Protein AF-A0A967VG43-F1 (afdb_monomer_lite)

Foldseek 3Di:
DALVVQQVVQQVCVVLAFDADLQRHGDDADAQRWDWADDVQWIKIKTWHFPDDDPDPQAKTKIKIKIKGFGDDVVVDDHGPDIDMDIDIDIDHDDDFDPQFQEEELQAADEDDDAAEEQFQWQPPGDPVNTDAFHASYEYADVRYDPDCPRYDFYTDPVNYHHDPHSVVSLVRRSDPVVCLVVPVDPFPECDFDFPPPSQTEYEHEEEDEAADDPTEGHHEYEYLAEYEYAYEEYEYHEEYHYCAHYHDHYNYYYYNYHYYHVNNVND

Sequence (268 aa):
MDALAIAKSGLDRYLGDVNFDYCLRPIRPPDGDSVRVNTTGGYADVVARVVRRPTDTLATWMYVVRSTGRVIHPSAGSEPQAVRTIAQFAEWHPAHITVPAAFTAANGLVRDAGGDGEFKGRDQASPSSCRLPDIHAIRTPDGGAPSSTSGFDFNGRTPYVLADETADHIVDTTGIGWATLYNGDLEADYDYIKPGDTSYPFMYIDGDHTLDADNTWVYGTLVVTGDLTITGGRLQWYGVVLVGGVIDFNSADQRFDGAVFTGLNERL

Structure (mmCIF, N/CA/C/O backbone):
data_AF-A0A967VG43-F1
#
_entry.id   AF-A0A967VG43-F1
#
loop_
_atom_site.group_PDB
_atom_site.id
_atom_site.type_symbol
_atom_site.label_atom_id
_atom_site.label_alt_id
_atom_site.label_comp_id
_atom_site.label_asym_id
_atom_site.label_entity_id
_atom_site.label_seq_id
_atom_site.pdbx_PDB_ins_code
_atom_site.Cartn_x
_atom_site.Cartn_y
_atom_site.Cartn_z
_atom_site.occupancy
_atom_site.B_iso_or_equiv
_atom_site.auth_seq_id
_atom_site.auth_comp_id
_atom_site.auth_asym_id
_atom_site.auth_atom_id
_atom_site.pdbx_PDB_model_num
ATOM 1 N N . MET A 1 1 ? -31.186 0.434 17.441 1.00 70.00 1 MET A N 1
ATOM 2 C CA . MET A 1 1 ? -29.845 -0.021 17.025 1.00 70.00 1 MET A CA 1
ATOM 3 C C . MET A 1 1 ? -29.351 -1.024 18.057 1.00 70.00 1 MET A C 1
ATOM 5 O O . MET A 1 1 ? -29.647 -0.834 19.229 1.00 70.00 1 MET A O 1
ATOM 9 N N . ASP A 1 2 ? -28.702 -2.102 17.626 1.00 90.38 2 ASP A N 1
ATOM 10 C CA . ASP A 1 2 ? -28.273 -3.208 18.492 1.00 90.38 2 ASP A CA 1
ATOM 11 C C . ASP A 1 2 ? -26.843 -2.980 19.019 1.00 90.38 2 ASP A C 1
ATOM 13 O O . ASP A 1 2 ? -25.960 -2.564 18.268 1.00 90.38 2 ASP A O 1
ATOM 17 N N . ALA A 1 3 ? -26.603 -3.282 20.299 1.00 93.12 3 ALA A N 1
ATOM 18 C CA . ALA A 1 3 ? -25.282 -3.208 20.919 1.00 93.12 3 ALA A CA 1
ATOM 19 C C . ALA A 1 3 ? -24.266 -4.131 20.228 1.00 93.12 3 ALA A C 1
ATOM 21 O O . ALA A 1 3 ? -23.084 -3.793 20.171 1.00 93.12 3 ALA A O 1
ATOM 22 N N . LEU A 1 4 ? -24.710 -5.266 19.668 1.00 94.94 4 LEU A N 1
ATOM 23 C CA . LEU A 1 4 ? -23.842 -6.137 18.870 1.00 94.94 4 LEU A CA 1
ATOM 24 C C . LEU A 1 4 ? -23.369 -5.449 17.584 1.00 94.94 4 LEU A C 1
ATOM 26 O O . LEU A 1 4 ? -22.195 -5.556 17.246 1.00 94.94 4 LEU A O 1
ATOM 30 N N . ALA A 1 5 ? -24.259 -4.742 16.884 1.00 93.94 5 ALA A N 1
ATOM 31 C CA . ALA A 1 5 ? -23.909 -4.023 15.660 1.00 93.94 5 ALA A CA 1
ATOM 32 C C . ALA A 1 5 ? -22.907 -2.893 15.942 1.00 93.94 5 ALA A C 1
ATOM 34 O O . ALA A 1 5 ? -21.935 -2.743 15.209 1.00 93.94 5 ALA A O 1
ATOM 35 N N . ILE A 1 6 ? -23.091 -2.161 17.048 1.00 95.44 6 ILE A N 1
ATOM 36 C CA . ILE A 1 6 ? -22.132 -1.142 17.505 1.00 95.44 6 ILE A CA 1
ATOM 37 C C . ILE A 1 6 ? -20.780 -1.786 17.841 1.00 95.44 6 ILE A C 1
ATOM 39 O O . ILE A 1 6 ? -19.741 -1.282 17.427 1.00 95.44 6 ILE A O 1
ATOM 43 N N . ALA A 1 7 ? -20.779 -2.922 18.549 1.00 96.00 7 ALA A N 1
ATOM 44 C CA . ALA A 1 7 ? -19.546 -3.632 18.881 1.00 96.00 7 ALA A CA 1
ATOM 45 C C . ALA A 1 7 ? -18.792 -4.101 17.621 1.00 96.00 7 ALA A C 1
ATOM 47 O O . ALA A 1 7 ? -17.580 -3.917 17.548 1.00 96.00 7 ALA A O 1
ATOM 48 N N . LYS A 1 8 ? -19.498 -4.654 16.623 1.00 94.88 8 LYS A N 1
ATOM 49 C CA . LYS A 1 8 ? -18.914 -5.046 15.327 1.00 94.88 8 LYS A CA 1
ATOM 50 C C . LYS A 1 8 ? -18.328 -3.850 14.590 1.00 94.88 8 LYS A C 1
ATOM 52 O O . LYS A 1 8 ? -17.139 -3.843 14.331 1.00 94.88 8 LYS A O 1
ATOM 57 N N . SER A 1 9 ? -19.112 -2.788 14.410 1.00 92.44 9 SER A N 1
ATOM 58 C CA . SER A 1 9 ? -18.641 -1.568 13.749 1.00 92.44 9 SER A CA 1
ATOM 59 C C . SER A 1 9 ? -17.407 -0.960 14.425 1.00 92.44 9 SER A C 1
ATOM 61 O O . SER A 1 9 ? -16.507 -0.491 13.735 1.00 92.44 9 SER A O 1
ATOM 63 N N . GLY A 1 10 ? -17.338 -0.986 15.761 1.00 93.06 10 GLY A N 1
ATOM 64 C CA . GLY A 1 10 ? -16.148 -0.554 16.490 1.00 93.06 10 GLY A CA 1
ATOM 65 C C . GLY A 1 10 ? -14.929 -1.437 16.224 1.00 93.06 10 GLY A C 1
ATOM 66 O O . GLY A 1 10 ? -13.840 -0.909 16.023 1.00 93.06 10 GLY A O 1
ATOM 67 N N . LEU A 1 11 ? -15.114 -2.762 16.206 1.00 93.25 11 LEU A N 1
ATOM 68 C CA . LEU A 1 11 ? -14.043 -3.712 15.902 1.00 93.25 11 LEU A CA 1
ATOM 69 C C . LEU A 1 11 ? -13.533 -3.524 14.469 1.00 93.25 11 LEU A C 1
ATOM 71 O O . LEU A 1 11 ? -12.334 -3.350 14.288 1.00 93.25 11 LEU A O 1
ATOM 75 N N . ASP A 1 12 ? -14.442 -3.494 13.496 1.00 90.31 12 ASP A N 1
ATOM 76 C CA . ASP A 1 12 ? -14.120 -3.343 12.074 1.00 90.31 12 ASP A CA 1
ATOM 77 C C . ASP A 1 12 ? -13.362 -2.032 11.838 1.00 90.31 12 ASP A C 1
ATOM 79 O O . ASP A 1 12 ? -12.321 -2.013 11.189 1.00 90.31 12 ASP A O 1
ATOM 83 N N . ARG A 1 13 ? -13.821 -0.934 12.456 1.00 88.56 13 ARG A N 1
ATOM 84 C CA . ARG A 1 13 ? -13.139 0.357 12.346 1.00 88.56 13 ARG A CA 1
ATOM 85 C C . ARG A 1 13 ? -11.754 0.357 12.989 1.00 88.56 13 ARG A C 1
ATOM 87 O O . ARG A 1 13 ? -10.842 0.952 12.437 1.00 88.56 13 ARG A O 1
ATOM 94 N N . TYR A 1 14 ? -11.585 -0.286 14.142 1.00 90.19 14 TYR A N 1
ATOM 95 C CA . TYR A 1 14 ? -10.276 -0.364 14.791 1.00 90.19 14 TYR A CA 1
ATOM 96 C C . TYR A 1 14 ? -9.271 -1.191 13.982 1.00 90.19 14 TYR A C 1
ATOM 98 O O . TYR A 1 14 ? -8.092 -0.863 13.971 1.00 90.19 14 TYR A O 1
ATOM 106 N N . LEU A 1 15 ? -9.727 -2.261 13.325 1.00 87.25 15 LEU A N 1
ATOM 107 C CA . LEU A 1 15 ? -8.867 -3.106 12.494 1.00 87.25 15 LEU A CA 1
ATOM 108 C C . LEU A 1 15 ? -8.543 -2.466 11.136 1.00 87.25 15 LEU A C 1
ATOM 110 O O . LEU A 1 15 ? -7.472 -2.737 10.605 1.00 87.25 15 LEU A O 1
ATOM 114 N N . GLY A 1 16 ? -9.434 -1.625 10.599 1.00 80.38 16 GLY A N 1
ATOM 115 C CA . GLY A 1 16 ? -9.229 -0.923 9.327 1.00 80.38 16 GLY A CA 1
ATOM 116 C C . GLY A 1 16 ? -8.553 0.452 9.429 1.00 80.38 16 GLY A C 1
ATOM 117 O O . GLY A 1 16 ? -8.083 0.968 8.421 1.00 80.38 16 GLY A O 1
ATOM 118 N N . ASP A 1 17 ? -8.495 1.075 10.611 1.00 79.94 17 ASP A N 1
ATOM 119 C CA . ASP A 1 17 ? -7.812 2.363 10.794 1.00 79.94 17 ASP A CA 1
ATOM 120 C C . ASP A 1 17 ? -6.320 2.138 11.128 1.00 79.94 17 ASP A C 1
ATOM 122 O O . ASP A 1 17 ? -5.968 1.452 12.090 1.00 79.94 17 ASP A O 1
ATOM 126 N N . VAL A 1 18 ? -5.424 2.787 10.379 1.00 76.38 18 VAL A N 1
ATOM 127 C CA . VAL A 1 18 ? -3.977 2.779 10.648 1.00 76.38 18 VAL A CA 1
ATOM 128 C C . VAL A 1 18 ? -3.573 4.053 11.387 1.00 76.38 18 VAL A C 1
ATOM 130 O O . VAL A 1 18 ? -3.800 5.168 10.917 1.00 76.38 18 VAL A O 1
ATOM 133 N N . ASN A 1 19 ? -2.924 3.897 12.542 1.00 79.81 19 ASN A N 1
ATOM 134 C CA . ASN A 1 19 ? -2.302 5.014 13.251 1.00 79.81 19 ASN A CA 1
ATOM 135 C C . ASN A 1 19 ? -0.882 5.247 12.740 1.00 79.81 19 ASN A C 1
ATOM 137 O O . ASN A 1 19 ? -0.117 4.299 12.568 1.00 79.81 19 ASN A O 1
ATOM 141 N N . PHE A 1 20 ? -0.509 6.513 12.578 1.00 82.25 20 PHE A N 1
ATOM 142 C CA . PHE A 1 20 ? 0.822 6.914 12.134 1.00 82.25 20 PHE A CA 1
ATOM 143 C C . PHE A 1 20 ? 1.581 7.657 13.234 1.00 82.25 20 PHE A C 1
ATOM 145 O O . PHE A 1 20 ? 0.985 8.373 14.042 1.00 82.25 20 PHE A O 1
ATOM 152 N N . ASP A 1 21 ? 2.905 7.498 13.271 1.00 83.75 21 ASP A N 1
ATOM 153 C CA . ASP A 1 21 ? 3.760 8.318 14.131 1.00 83.75 21 ASP A CA 1
ATOM 154 C C . ASP A 1 21 ? 4.022 9.697 13.529 1.00 83.75 21 ASP A C 1
ATOM 156 O O . ASP A 1 21 ? 3.553 10.041 12.446 1.00 83.75 21 ASP A O 1
ATOM 160 N N . TYR A 1 22 ? 4.791 10.513 14.253 1.00 84.00 22 TYR A N 1
ATOM 161 C CA . TYR A 1 22 ? 5.214 11.829 13.774 1.00 84.00 22 TYR A CA 1
ATOM 162 C C . TYR A 1 22 ? 5.929 11.767 12.412 1.00 84.00 22 TYR A C 1
ATOM 164 O O . TYR A 1 22 ? 5.868 12.720 11.644 1.00 84.00 22 TYR A O 1
ATOM 172 N N . CYS A 1 23 ? 6.585 10.647 12.107 1.00 82.31 23 CYS A N 1
ATOM 173 C CA . CYS A 1 23 ? 7.268 10.404 10.846 1.00 82.31 23 CYS A CA 1
ATOM 174 C C . CYS A 1 23 ? 6.362 9.747 9.790 1.00 82.31 23 CYS A C 1
ATOM 176 O O . CYS A 1 23 ? 6.882 9.239 8.804 1.00 82.31 23 CYS A O 1
ATOM 178 N N . LEU A 1 24 ? 5.038 9.736 9.986 1.00 79.31 24 LEU A N 1
ATOM 179 C CA . LEU A 1 24 ? 4.059 9.135 9.075 1.00 79.31 24 LEU A CA 1
ATOM 180 C C . LEU A 1 24 ? 4.271 7.630 8.837 1.00 79.31 24 LEU A C 1
ATOM 182 O O . LEU A 1 24 ? 3.939 7.108 7.776 1.00 79.31 24 LEU A O 1
ATOM 186 N N . ARG A 1 25 ? 4.803 6.903 9.827 1.00 79.62 25 ARG A N 1
ATOM 187 C CA . ARG A 1 25 ? 4.995 5.446 9.745 1.00 79.62 25 ARG A CA 1
ATOM 188 C C . ARG A 1 25 ? 3.876 4.714 10.481 1.00 79.62 25 ARG A C 1
ATOM 190 O O . ARG A 1 25 ? 3.558 5.137 11.597 1.00 79.62 25 ARG A O 1
ATOM 197 N N . PRO A 1 26 ? 3.319 3.621 9.923 1.00 78.94 26 PRO A N 1
ATOM 198 C CA . PRO A 1 26 ? 2.342 2.799 10.625 1.00 78.94 26 PRO A CA 1
ATOM 199 C C . PRO A 1 26 ? 2.871 2.368 11.993 1.00 78.94 26 PRO A C 1
ATOM 201 O O . PRO A 1 26 ? 3.934 1.750 12.105 1.00 78.94 26 PRO A O 1
ATOM 204 N N . ILE A 1 27 ? 2.132 2.705 13.045 1.00 81.00 27 ILE A N 1
ATOM 205 C CA . ILE A 1 27 ? 2.455 2.310 14.408 1.00 81.00 27 ILE A CA 1
ATOM 206 C C . ILE A 1 27 ? 1.715 1.021 14.707 1.00 81.00 27 ILE A C 1
ATOM 208 O O . ILE A 1 27 ? 0.486 0.972 14.730 1.00 81.00 27 ILE A O 1
ATOM 212 N N . ARG A 1 28 ? 2.486 -0.005 15.049 1.00 83.50 28 ARG A N 1
ATOM 213 C CA . ARG A 1 28 ? 1.951 -1.201 15.686 1.00 83.50 28 ARG A CA 1
ATOM 214 C C . ARG A 1 28 ? 1.237 -0.817 16.998 1.00 83.50 28 ARG A C 1
ATOM 216 O O . ARG A 1 28 ? 1.895 -0.231 17.863 1.00 83.50 28 ARG A O 1
ATOM 223 N N . PRO A 1 29 ? -0.036 -1.200 17.216 1.00 87.31 29 PRO A N 1
ATOM 224 C CA . PRO A 1 29 ? -0.753 -0.847 18.437 1.00 87.31 29 PRO A CA 1
ATOM 225 C C . PRO A 1 29 ? -0.002 -1.269 19.712 1.00 87.31 29 PRO A C 1
ATOM 227 O O . PRO A 1 29 ? 0.451 -2.422 19.805 1.00 87.31 29 PRO A O 1
ATOM 230 N N . PRO A 1 30 ? 0.157 -0.374 20.707 1.00 87.88 30 PRO A N 1
ATOM 231 C CA . PRO A 1 30 ? 0.753 -0.743 21.982 1.00 87.88 30 PRO A CA 1
ATOM 232 C C . PRO A 1 30 ? -0.135 -1.736 22.746 1.00 87.88 30 PRO A C 1
ATOM 234 O O . PRO A 1 30 ? -1.326 -1.895 22.487 1.00 87.88 30 PRO A O 1
ATOM 237 N N . ASP A 1 31 ? 0.443 -2.427 23.724 1.00 90.12 31 ASP A N 1
ATOM 238 C CA . ASP A 1 31 ? -0.337 -3.320 24.580 1.00 90.12 31 ASP A CA 1
ATOM 239 C C . ASP A 1 31 ? -1.260 -2.530 25.509 1.00 90.12 31 ASP A C 1
ATOM 241 O O . ASP A 1 31 ? -0.803 -1.685 26.281 1.00 90.12 31 ASP A O 1
ATOM 245 N N . GLY A 1 32 ? -2.557 -2.825 25.440 1.00 91.81 32 GLY A N 1
ATOM 246 C CA . GLY A 1 32 ? -3.588 -2.062 26.130 1.00 91.81 32 GLY A CA 1
ATOM 247 C C . GLY A 1 32 ? -4.049 -0.825 25.364 1.00 91.81 32 GLY A C 1
ATOM 248 O O . GLY A 1 32 ? -4.721 0.008 25.972 1.00 91.81 32 GLY A O 1
ATOM 249 N N . ASP A 1 33 ? -3.713 -0.706 24.074 1.00 92.06 33 ASP A N 1
ATOM 250 C CA . ASP A 1 33 ? -4.254 0.340 23.210 1.00 92.06 33 ASP A CA 1
ATOM 251 C C . ASP A 1 33 ? -5.784 0.356 23.273 1.00 92.06 33 ASP A C 1
ATOM 253 O O . ASP A 1 33 ? -6.427 -0.699 23.270 1.00 92.06 33 ASP A O 1
ATOM 257 N N . SER A 1 34 ? -6.361 1.549 23.399 1.00 93.31 34 SER A N 1
ATOM 258 C CA . SER A 1 34 ? -7.782 1.723 23.680 1.00 93.31 34 SER A CA 1
ATOM 259 C C . SER A 1 34 ? -8.343 2.921 22.935 1.00 93.31 34 SER A C 1
ATOM 261 O O . SER A 1 34 ? -7.939 4.057 23.173 1.00 93.31 34 SER A O 1
ATOM 263 N N . VAL A 1 35 ? -9.362 2.676 22.118 1.00 93.56 35 VAL A N 1
ATOM 264 C CA . VAL A 1 35 ? -10.030 3.696 21.305 1.00 93.56 35 VAL A CA 1
ATOM 265 C C . VAL A 1 35 ? -11.533 3.639 21.543 1.00 93.56 35 VAL A C 1
ATOM 267 O O . VAL A 1 35 ? -12.125 2.565 21.645 1.00 93.56 35 VAL A O 1
ATOM 270 N N . ARG A 1 36 ? -12.169 4.811 21.612 1.00 94.94 36 ARG A N 1
ATOM 271 C CA . ARG A 1 36 ? -13.628 4.925 21.562 1.00 94.94 36 ARG A CA 1
ATOM 272 C C . ARG A 1 36 ? -14.068 5.286 20.151 1.00 94.94 36 ARG A C 1
ATOM 274 O O . ARG A 1 36 ? -13.725 6.353 19.652 1.00 94.94 36 ARG A O 1
ATOM 281 N N . VAL A 1 37 ? -14.893 4.433 19.558 1.00 93.25 37 VAL A N 1
ATOM 282 C CA . VAL A 1 37 ? -15.530 4.662 18.261 1.00 93.25 37 VAL A CA 1
ATOM 283 C C . VAL A 1 37 ? -16.968 5.112 18.494 1.00 93.25 37 VAL A C 1
ATOM 285 O O . VAL A 1 37 ? -17.786 4.358 19.020 1.00 93.25 37 VAL A O 1
ATOM 288 N N . ASN A 1 38 ? -17.289 6.349 18.117 1.00 92.00 38 ASN A N 1
ATOM 289 C CA . ASN A 1 38 ? -18.655 6.860 18.204 1.00 92.00 38 ASN A CA 1
ATOM 290 C C . ASN A 1 38 ? -19.453 6.432 16.971 1.00 92.00 38 ASN A C 1
ATOM 292 O O . ASN A 1 38 ? -18.991 6.592 15.844 1.00 92.00 38 ASN A O 1
ATOM 296 N N . THR A 1 39 ? -20.671 5.940 17.184 1.00 87.75 39 THR A N 1
ATOM 297 C CA . THR A 1 39 ? -21.603 5.585 16.110 1.00 87.75 39 THR A CA 1
ATOM 298 C C . THR A 1 39 ? -22.931 6.291 16.352 1.00 87.75 39 THR A C 1
ATOM 300 O O . THR A 1 39 ? -23.215 6.790 17.443 1.00 87.75 39 THR A O 1
ATOM 303 N N . THR A 1 40 ? -23.813 6.330 15.358 1.00 85.38 40 THR A N 1
ATOM 304 C CA . THR A 1 40 ? -25.196 6.738 15.629 1.00 85.38 40 THR A CA 1
ATOM 305 C C . THR A 1 40 ? -25.782 5.820 16.712 1.00 85.38 40 THR A C 1
ATOM 307 O O . THR A 1 40 ? -25.553 4.621 16.682 1.00 85.38 40 THR A O 1
ATOM 310 N N . GLY A 1 41 ? -26.503 6.357 17.700 1.00 86.50 41 GLY A N 1
ATOM 311 C CA . GLY A 1 41 ? -27.166 5.549 18.736 1.00 86.50 41 GLY A CA 1
ATOM 312 C C . GLY A 1 41 ? -26.263 4.931 19.817 1.00 86.50 41 GLY A C 1
ATOM 313 O O . GLY A 1 41 ? -26.764 4.140 20.619 1.00 86.50 41 GLY A O 1
ATOM 314 N N . GLY A 1 42 ? -24.969 5.267 19.878 1.00 92.94 42 GLY A N 1
ATOM 315 C CA . GLY A 1 42 ? -24.085 4.792 20.943 1.00 92.94 42 GLY A CA 1
ATOM 316 C C . GLY A 1 42 ? -22.595 4.929 20.638 1.00 92.94 42 GLY A C 1
ATOM 317 O O . GLY A 1 42 ? -22.176 5.785 19.865 1.00 92.94 42 GLY A O 1
ATOM 318 N N . TYR A 1 43 ? -21.782 4.094 21.276 1.00 94.50 43 TYR A N 1
ATOM 319 C CA . TYR A 1 43 ? -20.346 4.017 21.007 1.00 94.50 43 TYR A CA 1
ATOM 320 C C . TYR A 1 43 ? -19.794 2.626 21.323 1.00 94.50 43 TYR A C 1
ATOM 322 O O . TYR A 1 43 ? -20.387 1.870 22.096 1.00 94.50 43 TYR A O 1
ATOM 330 N N . ALA A 1 44 ? -18.643 2.299 20.746 1.00 96.88 44 ALA A N 1
ATOM 331 C CA . ALA A 1 44 ? -17.859 1.120 21.076 1.00 96.88 44 ALA A CA 1
ATOM 332 C C . ALA A 1 44 ? -16.548 1.523 21.756 1.00 96.88 44 ALA A C 1
ATOM 334 O O . ALA A 1 44 ? -15.832 2.385 21.256 1.00 96.88 44 ALA A O 1
ATOM 335 N N . ASP A 1 45 ? -16.225 0.883 22.878 1.00 97.38 45 ASP A N 1
ATOM 336 C CA . ASP A 1 45 ? -14.883 0.934 23.460 1.00 97.38 45 ASP A CA 1
ATOM 337 C C . ASP A 1 45 ? -14.098 -0.287 22.966 1.00 97.38 45 ASP A C 1
ATOM 339 O O . ASP A 1 45 ? -14.454 -1.428 23.289 1.00 97.38 45 ASP A O 1
ATOM 343 N N . VAL A 1 46 ? -13.047 -0.055 22.183 1.00 96.69 46 VAL A N 1
ATOM 344 C CA . VAL A 1 46 ? -12.175 -1.093 21.627 1.00 96.69 46 VAL A CA 1
ATOM 345 C C . VAL A 1 46 ? -10.862 -1.100 22.386 1.00 96.69 46 VAL A C 1
ATOM 347 O O . VAL A 1 46 ? -10.277 -0.045 22.602 1.00 96.69 46 VAL A O 1
ATOM 350 N N . VAL A 1 47 ? -10.416 -2.280 22.812 1.00 96.62 47 VAL A N 1
ATOM 351 C CA . VAL A 1 47 ? -9.149 -2.468 23.525 1.00 96.62 47 VAL A CA 1
ATOM 352 C C . VAL A 1 47 ? -8.378 -3.620 22.897 1.00 96.62 47 VAL A C 1
ATOM 354 O O . VAL A 1 47 ? -8.877 -4.750 22.888 1.00 96.62 47 VAL A O 1
ATOM 357 N N . ALA A 1 48 ? -7.157 -3.359 22.439 1.00 94.62 48 ALA A N 1
ATOM 358 C CA . ALA A 1 48 ? -6.225 -4.376 21.971 1.00 94.62 48 ALA A CA 1
ATOM 359 C C . ALA A 1 48 ? -5.232 -4.741 23.077 1.00 94.62 48 ALA A C 1
ATOM 361 O O . ALA A 1 48 ? -4.639 -3.880 23.726 1.00 94.62 48 ALA A O 1
ATOM 362 N N . ARG A 1 49 ? -5.042 -6.040 23.316 1.00 94.81 49 ARG A N 1
ATOM 363 C CA . ARG A 1 49 ? -4.027 -6.547 24.248 1.00 94.81 49 ARG A CA 1
ATOM 364 C C . ARG A 1 49 ? -3.170 -7.593 23.585 1.00 94.81 49 ARG A C 1
ATOM 366 O O . ARG A 1 49 ? -3.689 -8.457 22.881 1.00 94.81 49 ARG A O 1
ATOM 373 N N . VAL A 1 50 ? -1.875 -7.545 23.854 1.00 92.75 50 VAL A N 1
ATOM 374 C CA . VAL A 1 50 ? -0.935 -8.491 23.265 1.00 92.75 50 VAL A CA 1
ATOM 375 C C . VAL A 1 50 ? -1.029 -9.817 24.010 1.00 92.75 50 VAL A C 1
ATOM 377 O O . VAL A 1 50 ? -0.760 -9.886 25.207 1.00 92.75 50 VAL A O 1
ATOM 380 N N . VAL A 1 51 ? -1.401 -10.880 23.301 1.00 92.38 51 VAL A N 1
ATOM 381 C CA . VAL A 1 51 ? -1.452 -12.245 23.854 1.00 92.38 51 VAL A CA 1
ATOM 382 C C . VAL A 1 51 ? -0.163 -13.013 23.596 1.00 92.38 51 VAL A C 1
ATOM 384 O O . VAL A 1 51 ? 0.173 -13.925 24.348 1.00 92.38 51 VAL A O 1
ATOM 387 N N . ARG A 1 52 ? 0.596 -12.620 22.568 1.00 86.44 52 ARG A N 1
ATOM 388 C CA . ARG A 1 52 ? 1.905 -13.191 22.258 1.00 86.44 52 ARG A CA 1
ATOM 389 C C . ARG A 1 52 ? 2.849 -12.101 21.769 1.00 86.44 52 ARG A C 1
ATOM 391 O O . ARG A 1 52 ? 2.619 -11.511 20.715 1.00 86.44 52 ARG A O 1
ATOM 398 N N . ARG A 1 53 ? 3.926 -11.878 22.529 1.00 82.25 53 ARG A N 1
ATOM 399 C CA . ARG A 1 53 ? 5.090 -11.103 22.089 1.00 82.25 53 ARG A CA 1
ATOM 400 C C . ARG A 1 53 ? 6.203 -12.070 21.704 1.00 82.25 53 ARG A C 1
ATOM 402 O O . ARG A 1 53 ? 6.659 -12.811 22.576 1.00 82.25 53 ARG A O 1
ATOM 409 N N . PRO A 1 54 ? 6.629 -12.101 20.440 1.00 75.25 54 PRO A N 1
ATOM 410 C CA . PRO A 1 54 ? 7.868 -12.764 20.095 1.00 75.25 54 PRO A CA 1
ATOM 411 C C . PRO A 1 54 ? 9.063 -12.063 20.744 1.00 75.25 54 PRO A C 1
ATOM 413 O O . PRO A 1 54 ? 9.007 -10.890 21.119 1.00 75.25 54 PRO A O 1
ATOM 416 N N . THR A 1 55 ? 10.137 -12.826 20.911 1.00 71.12 55 THR A N 1
ATOM 417 C CA . THR A 1 55 ? 11.386 -12.373 21.530 1.00 71.12 55 THR A CA 1
ATOM 418 C C . THR A 1 55 ? 12.188 -11.451 20.609 1.00 71.12 55 THR A C 1
ATOM 420 O O . THR A 1 55 ? 12.998 -10.666 21.095 1.00 71.12 55 THR A O 1
ATOM 423 N N . ASP A 1 56 ? 11.962 -11.537 19.296 1.00 70.19 56 ASP A N 1
ATOM 424 C CA . ASP A 1 56 ? 12.485 -10.609 18.298 1.00 70.19 56 ASP A CA 1
ATOM 425 C C . ASP A 1 56 ? 11.419 -9.565 17.909 1.00 70.19 56 ASP A C 1
ATOM 427 O O . ASP A 1 56 ? 10.214 -9.738 18.103 1.00 70.19 56 ASP A O 1
ATOM 431 N N . THR A 1 57 ? 11.860 -8.419 17.391 1.00 63.47 57 THR A N 1
ATOM 432 C CA . THR A 1 57 ? 10.959 -7.342 16.948 1.00 63.47 57 THR A CA 1
ATOM 433 C C . THR A 1 57 ? 10.319 -7.618 15.582 1.00 63.47 57 THR A C 1
ATOM 435 O O . THR A 1 57 ? 9.429 -6.865 15.170 1.00 63.47 57 THR A O 1
ATOM 438 N N . LEU A 1 58 ? 10.769 -8.684 14.908 1.00 61.56 58 LEU A N 1
ATOM 439 C CA . LEU A 1 58 ? 10.475 -9.031 13.517 1.00 61.56 58 LEU A CA 1
ATOM 440 C C . LEU A 1 58 ? 9.421 -10.129 13.361 1.00 61.56 58 LEU A C 1
ATOM 442 O O . LEU A 1 58 ? 8.916 -10.307 12.262 1.00 61.56 58 LEU A O 1
ATOM 446 N N . ALA A 1 59 ? 9.054 -10.857 14.411 1.00 70.38 59 ALA A N 1
ATOM 447 C CA . ALA A 1 59 ? 7.956 -11.805 14.319 1.00 70.38 59 ALA A CA 1
ATOM 448 C C . ALA A 1 59 ? 6.601 -11.151 14.620 1.00 70.38 59 ALA A C 1
ATOM 450 O O . ALA A 1 59 ? 6.483 -10.098 15.260 1.00 70.38 59 ALA A O 1
ATOM 451 N N . THR A 1 60 ? 5.559 -11.826 14.147 1.00 79.31 60 THR A N 1
ATOM 452 C CA . THR A 1 60 ? 4.164 -11.424 14.279 1.00 79.31 60 THR A CA 1
ATOM 453 C C . THR A 1 60 ? 3.749 -11.263 15.738 1.00 79.31 60 THR A C 1
ATOM 455 O O . THR A 1 60 ? 3.946 -12.157 16.568 1.00 79.31 60 THR A O 1
ATOM 458 N N . TRP A 1 61 ? 3.138 -10.120 16.053 1.00 85.88 61 TRP A N 1
ATOM 459 C CA . TRP A 1 61 ? 2.475 -9.918 17.340 1.00 85.88 61 TRP A CA 1
ATOM 460 C C . TRP A 1 61 ? 1.035 -10.387 17.234 1.00 85.88 61 TRP A C 1
ATOM 462 O O . TRP A 1 61 ? 0.324 -9.990 16.316 1.00 85.88 61 TRP A O 1
ATOM 472 N N . MET A 1 62 ? 0.604 -11.196 18.197 1.00 90.44 62 MET A N 1
ATOM 473 C CA . MET A 1 62 ? -0.783 -11.634 18.275 1.00 90.44 62 MET A CA 1
ATOM 474 C C . MET A 1 62 ? -1.505 -10.821 19.340 1.00 90.44 62 MET A C 1
ATOM 476 O O . MET A 1 62 ? -1.041 -10.709 20.483 1.00 90.44 62 MET A O 1
ATOM 480 N N . TYR A 1 63 ? -2.663 -10.296 18.971 1.00 93.38 63 TYR A N 1
ATOM 481 C CA . TYR A 1 63 ? -3.535 -9.500 19.813 1.00 93.38 63 TYR A CA 1
ATOM 482 C C . TYR A 1 63 ? -4.850 -10.225 20.045 1.00 93.38 63 TYR A C 1
ATOM 484 O O . TYR A 1 63 ? -5.360 -10.912 19.164 1.00 93.38 63 TYR A O 1
ATOM 492 N N . VAL A 1 64 ? -5.437 -10.008 21.217 1.00 95.81 64 VAL A N 1
ATOM 493 C CA . VAL A 1 64 ? -6.885 -10.101 21.385 1.00 95.81 64 VAL A CA 1
ATOM 494 C C . VAL A 1 64 ? -7.440 -8.684 21.336 1.00 95.81 64 VAL A C 1
ATOM 496 O O . VAL A 1 64 ? -7.090 -7.840 22.165 1.00 95.81 64 VAL A O 1
ATOM 499 N N . VAL A 1 65 ? -8.290 -8.414 20.352 1.00 96.38 65 VAL A N 1
ATOM 500 C CA . VAL A 1 65 ? -8.976 -7.132 20.197 1.00 96.38 65 VAL A CA 1
ATOM 501 C C . VAL A 1 65 ? -10.403 -7.313 20.674 1.00 96.38 65 VAL A C 1
ATOM 503 O O . VAL A 1 65 ? -11.157 -8.130 20.148 1.00 96.38 65 VAL A O 1
ATOM 506 N N . ARG A 1 66 ? -10.771 -6.577 21.720 1.00 97.56 66 ARG A N 1
ATOM 507 C CA . ARG A 1 66 ? -12.091 -6.644 22.343 1.00 97.56 66 ARG A CA 1
ATOM 508 C C . ARG A 1 66 ? -12.838 -5.350 22.088 1.00 97.56 66 ARG A C 1
ATOM 510 O O . ARG A 1 66 ? -12.396 -4.304 22.547 1.00 97.56 66 ARG A O 1
ATOM 517 N N . SER A 1 67 ? -14.011 -5.438 21.474 1.00 97.69 67 SER A N 1
ATOM 518 C CA . SER A 1 67 ? -14.906 -4.300 21.262 1.00 97.69 67 SER A CA 1
ATOM 519 C C . SER A 1 67 ? -16.154 -4.433 22.129 1.00 97.69 67 SER A C 1
ATOM 521 O O . SER A 1 67 ? -16.830 -5.464 22.108 1.00 97.69 67 SER A O 1
ATOM 523 N N . THR A 1 68 ? -16.451 -3.407 22.927 1.00 97.94 68 THR A N 1
ATOM 524 C CA . THR A 1 68 ? -17.646 -3.332 23.780 1.00 97.94 68 THR A CA 1
ATOM 525 C C . THR A 1 68 ? -18.569 -2.229 23.287 1.00 97.94 68 THR A C 1
ATOM 527 O O . THR A 1 68 ? -18.344 -1.056 23.570 1.00 97.94 68 THR A O 1
ATOM 530 N N . GLY A 1 69 ? -19.621 -2.615 22.568 1.00 96.50 69 GLY A N 1
ATOM 531 C CA . GLY A 1 69 ? -20.664 -1.720 22.085 1.00 96.50 69 GLY A CA 1
ATOM 532 C C . GLY A 1 69 ? -21.662 -1.374 23.184 1.00 96.50 69 GLY A C 1
ATOM 533 O O . GLY A 1 69 ? -22.131 -2.251 23.914 1.00 96.50 69 GLY A O 1
ATOM 534 N N . ARG A 1 70 ? -21.992 -0.089 23.293 1.00 96.19 70 ARG A N 1
ATOM 535 C CA . ARG A 1 70 ? -22.925 0.483 24.264 1.00 96.19 70 ARG A CA 1
ATOM 536 C C . ARG A 1 70 ? -23.962 1.318 23.532 1.00 96.19 70 ARG A C 1
ATOM 538 O O . ARG A 1 70 ? -23.616 2.291 22.869 1.00 96.19 70 ARG A O 1
ATOM 545 N N . VAL A 1 71 ? -25.232 0.950 23.670 1.00 94.56 71 VAL A N 1
ATOM 546 C CA . VAL A 1 71 ? -26.352 1.717 23.108 1.00 94.56 71 VAL A CA 1
ATOM 547 C C . VAL A 1 71 ? -26.715 2.844 24.062 1.00 94.56 71 VAL A C 1
ATOM 549 O O . VAL A 1 71 ? -26.988 2.594 25.237 1.00 94.56 71 VAL A O 1
ATOM 552 N N . ILE A 1 72 ? -26.775 4.066 23.540 1.00 90.44 72 ILE A N 1
ATOM 553 C CA . ILE A 1 72 ? -27.261 5.241 24.262 1.00 90.44 72 ILE A CA 1
ATOM 554 C C . ILE A 1 72 ? -28.489 5.768 23.540 1.00 90.44 72 ILE A C 1
ATOM 556 O O . ILE A 1 72 ? -28.440 6.114 22.360 1.00 90.44 72 ILE A O 1
ATOM 560 N N . HIS A 1 73 ? -29.597 5.846 24.272 1.00 83.75 73 HIS A N 1
ATOM 561 C CA . HIS A 1 73 ? -30.812 6.470 23.782 1.00 83.75 73 HIS A CA 1
ATOM 562 C C . HIS A 1 73 ? -30.959 7.849 24.438 1.00 83.75 73 HIS A C 1
ATOM 564 O O . HIS A 1 73 ? -31.069 7.903 25.662 1.00 83.75 73 HIS A O 1
ATOM 570 N N . PRO A 1 74 ? -31.011 8.957 23.673 1.00 77.06 74 PRO A N 1
ATOM 571 C CA . PRO A 1 74 ? -31.036 10.306 24.246 1.00 77.06 74 PRO A CA 1
ATOM 572 C C . PRO A 1 74 ? -32.159 10.530 25.267 1.00 77.06 74 PRO A C 1
ATOM 574 O O . PRO A 1 74 ? -31.968 11.226 26.258 1.00 77.06 74 PRO A O 1
ATOM 577 N N . SER A 1 75 ? -33.321 9.900 25.064 1.00 81.00 75 SER A N 1
ATOM 578 C CA . SER A 1 75 ? -34.464 10.020 25.982 1.00 81.00 75 SER A CA 1
ATOM 579 C C . SER A 1 75 ? -34.374 9.152 27.245 1.00 81.00 75 SER A C 1
ATOM 581 O O . SER A 1 75 ? -35.227 9.286 28.114 1.00 81.00 75 SER A O 1
ATOM 583 N N . ALA A 1 76 ? -33.400 8.243 27.339 1.00 80.00 76 ALA A N 1
ATOM 584 C CA . ALA A 1 76 ? -33.212 7.342 28.481 1.00 80.00 76 ALA A CA 1
ATOM 585 C C . ALA A 1 76 ? -32.039 7.767 29.389 1.00 80.00 76 ALA A C 1
ATOM 587 O O . ALA A 1 76 ? -31.740 7.093 30.373 1.00 80.00 76 ALA A O 1
ATOM 588 N N . GLY A 1 77 ? -31.392 8.896 29.078 1.00 79.44 77 GLY A N 1
ATOM 589 C CA . GLY A 1 77 ? -30.254 9.430 29.825 1.00 79.44 77 GLY A CA 1
ATOM 590 C C . GLY A 1 77 ? -28.898 8.906 29.342 1.00 79.44 77 GLY A C 1
ATOM 591 O O . GLY A 1 77 ? -28.779 8.310 28.273 1.00 79.44 77 GLY A O 1
ATOM 592 N N . SER A 1 78 ? -27.853 9.178 30.128 1.00 79.56 78 SER A N 1
ATOM 593 C CA . SER A 1 78 ? -26.455 8.867 29.790 1.00 79.56 78 SER A CA 1
ATOM 594 C C . SER A 1 78 ? -26.051 7.413 30.040 1.00 79.56 78 SER A C 1
ATOM 596 O O . SER A 1 78 ? -24.988 6.993 29.583 1.00 79.56 78 SER A O 1
ATOM 598 N N . GLU A 1 79 ? -26.867 6.651 30.768 1.00 87.00 79 GLU A N 1
ATOM 599 C CA . GLU A 1 79 ? -26.579 5.249 31.059 1.00 87.00 79 GLU A CA 1
ATOM 600 C C . GLU A 1 79 ? -26.788 4.368 29.815 1.00 87.00 79 GLU A C 1
ATOM 602 O O . GLU A 1 79 ? -27.784 4.531 29.097 1.00 87.00 79 GLU A O 1
ATOM 607 N N . PRO A 1 80 ? -25.874 3.421 29.535 1.00 87.75 80 PRO A N 1
ATOM 608 C CA . PRO A 1 80 ? -26.049 2.469 28.449 1.00 87.75 80 PRO A CA 1
ATOM 609 C C . PRO A 1 80 ? -27.267 1.571 28.671 1.00 87.75 80 PRO A C 1
ATOM 611 O O . PRO A 1 80 ? -27.374 0.893 29.689 1.00 87.75 80 PRO A O 1
ATOM 614 N N . GLN A 1 81 ? -28.148 1.505 27.676 1.00 91.44 81 GLN A N 1
ATOM 615 C CA . GLN A 1 81 ? -29.374 0.697 27.747 1.00 91.44 81 GLN A CA 1
ATOM 616 C C . GLN A 1 81 ? -29.151 -0.753 27.310 1.00 91.44 81 GLN A C 1
ATOM 618 O O . GLN A 1 81 ? -29.891 -1.656 27.688 1.00 91.44 81 GLN A O 1
ATOM 623 N N . ALA A 1 82 ? -28.110 -0.984 26.513 1.00 92.75 82 ALA A N 1
ATOM 624 C CA . ALA A 1 82 ? -27.657 -2.310 26.129 1.00 92.75 82 ALA A CA 1
ATOM 625 C C . ALA A 1 82 ? -26.138 -2.300 25.964 1.00 92.75 82 ALA A C 1
ATOM 627 O O . ALA A 1 82 ? -25.567 -1.324 25.468 1.00 92.75 82 ALA A O 1
ATOM 628 N N . VAL A 1 83 ? -25.494 -3.394 26.370 1.00 95.94 83 VAL A N 1
ATOM 629 C CA . VAL A 1 83 ? -24.044 -3.572 26.273 1.00 95.94 83 VAL A CA 1
ATOM 630 C C . VAL A 1 83 ? -23.751 -4.945 25.688 1.00 95.94 83 VAL A C 1
ATOM 632 O O . VAL A 1 83 ? -24.286 -5.951 26.157 1.00 95.94 83 VAL A O 1
ATOM 635 N N . ARG A 1 84 ? -22.887 -5.000 24.676 1.00 97.31 84 ARG A N 1
ATOM 636 C CA . ARG A 1 84 ? -22.414 -6.254 24.090 1.00 97.31 84 ARG A CA 1
ATOM 637 C C . ARG A 1 84 ? -20.919 -6.177 23.854 1.00 97.31 84 ARG A C 1
ATOM 639 O O . ARG A 1 84 ? -20.422 -5.180 23.347 1.00 97.31 84 ARG A O 1
ATOM 646 N N . THR A 1 85 ? -20.225 -7.259 24.176 1.00 97.31 85 THR A N 1
ATOM 647 C CA . THR A 1 85 ? -18.795 -7.395 23.918 1.00 97.31 85 THR A CA 1
ATOM 648 C C . THR A 1 85 ? -18.557 -8.503 22.906 1.00 97.31 85 THR A C 1
ATOM 650 O O . THR A 1 85 ? -19.133 -9.586 23.025 1.00 97.31 85 THR A O 1
ATOM 653 N N . ILE A 1 86 ? -17.700 -8.225 21.931 1.00 97.25 86 ILE A N 1
ATOM 654 C CA . ILE A 1 86 ? -17.119 -9.207 21.017 1.00 97.25 86 ILE A CA 1
ATOM 655 C C . ILE A 1 86 ? -15.599 -9.159 21.147 1.00 97.25 86 ILE A C 1
ATOM 657 O O . ILE A 1 86 ? -15.039 -8.153 21.592 1.00 97.25 86 ILE A O 1
ATOM 661 N N . ALA A 1 87 ? -14.936 -10.246 20.779 1.00 95.94 87 ALA A N 1
ATOM 662 C CA . ALA A 1 87 ? -13.488 -10.293 20.708 1.00 95.94 87 ALA A CA 1
ATOM 663 C C . ALA A 1 87 ? -13.051 -11.120 19.503 1.00 95.94 87 ALA A C 1
ATOM 665 O O . ALA A 1 87 ? -13.709 -12.102 19.160 1.00 95.94 87 ALA A O 1
ATOM 666 N N . GLN A 1 88 ? -11.937 -10.720 18.905 1.00 95.62 88 GLN A N 1
ATOM 667 C CA . GLN A 1 88 ? -11.292 -11.409 17.798 1.00 95.62 88 GLN A CA 1
ATOM 668 C C . GLN A 1 88 ? -9.780 -11.422 18.032 1.00 95.62 88 GLN A C 1
ATOM 670 O O . GLN A 1 88 ? -9.229 -10.506 18.650 1.00 95.62 88 GLN A O 1
ATOM 675 N N . PHE A 1 89 ? -9.119 -12.480 17.568 1.00 93.69 89 PHE A N 1
ATOM 676 C CA . PHE A 1 89 ? -7.667 -12.493 17.475 1.00 93.69 89 PHE A CA 1
ATOM 677 C C . PHE A 1 89 ? -7.228 -11.784 16.198 1.00 93.69 89 PHE A C 1
ATOM 679 O O . PHE A 1 89 ? -7.805 -12.019 15.140 1.00 93.69 89 PHE A O 1
ATOM 686 N N . ALA A 1 90 ? -6.221 -10.928 16.315 1.00 90.19 90 ALA A N 1
ATOM 687 C CA . ALA A 1 90 ? -5.636 -10.210 15.192 1.00 90.19 90 ALA A CA 1
ATOM 688 C C . ALA A 1 90 ? -4.115 -10.336 15.240 1.00 90.19 90 ALA A C 1
ATOM 690 O O . ALA A 1 90 ? -3.521 -10.398 16.321 1.00 90.19 90 ALA A O 1
ATOM 691 N N . GLU A 1 91 ? -3.493 -10.365 14.072 1.00 87.38 91 GLU A N 1
ATOM 692 C CA . GLU A 1 91 ? -2.053 -10.506 13.924 1.00 87.38 91 GLU A CA 1
ATOM 693 C C . GLU A 1 91 ? -1.476 -9.267 13.238 1.00 87.38 91 GLU A C 1
ATOM 695 O O . GLU A 1 91 ? -1.990 -8.809 12.223 1.00 87.38 91 GLU A O 1
ATOM 700 N N . TRP A 1 92 ? -0.406 -8.706 13.806 1.00 82.69 92 TRP A N 1
ATOM 701 C CA . TRP A 1 92 ? 0.382 -7.666 13.147 1.00 82.69 92 TRP A CA 1
ATOM 702 C C . TRP A 1 92 ? 1.604 -8.313 12.506 1.00 82.69 92 TRP A C 1
ATOM 704 O O . TRP A 1 92 ? 2.580 -8.619 13.203 1.00 82.69 92 TRP A O 1
ATOM 714 N N . HIS A 1 93 ? 1.553 -8.510 11.191 1.00 76.44 93 HIS A N 1
ATOM 715 C CA . HIS A 1 93 ? 2.665 -9.049 10.413 1.00 76.44 93 HIS A CA 1
ATOM 716 C C . HIS A 1 93 ? 3.571 -7.916 9.922 1.00 76.44 93 HIS A C 1
ATOM 718 O O . HIS A 1 93 ? 3.107 -7.023 9.214 1.00 76.44 93 HIS A O 1
ATOM 724 N N . PRO A 1 94 ? 4.868 -7.916 10.262 1.00 69.94 94 PRO A N 1
ATOM 725 C CA . PRO A 1 94 ? 5.822 -7.111 9.519 1.00 69.94 94 PRO A CA 1
ATOM 726 C C . PRO A 1 94 ? 6.074 -7.770 8.155 1.00 69.94 94 PRO A C 1
ATOM 728 O O . PRO A 1 94 ? 6.526 -8.910 8.087 1.00 69.94 94 PRO A O 1
ATOM 731 N N . ALA A 1 95 ? 5.793 -7.048 7.074 1.00 67.75 95 ALA A N 1
ATOM 732 C CA . ALA A 1 95 ? 6.258 -7.399 5.737 1.00 67.75 95 ALA A CA 1
ATOM 733 C C . ALA A 1 95 ? 7.492 -6.554 5.397 1.00 67.75 95 ALA A C 1
ATOM 735 O O . ALA A 1 95 ? 7.549 -5.365 5.720 1.00 67.75 95 ALA A O 1
ATOM 736 N N . HIS A 1 96 ? 8.484 -7.168 4.754 1.00 71.62 96 HIS A N 1
ATOM 737 C CA . HIS A 1 96 ? 9.678 -6.477 4.280 1.00 71.62 96 HIS A CA 1
ATOM 738 C C . HIS A 1 96 ? 9.653 -6.423 2.760 1.00 71.62 96 HIS A C 1
ATOM 740 O O . HIS A 1 96 ? 9.724 -7.454 2.102 1.00 71.62 96 HIS A O 1
ATOM 746 N N . ILE A 1 97 ? 9.588 -5.210 2.222 1.00 76.12 97 ILE A N 1
ATOM 747 C CA . ILE A 1 97 ? 9.855 -4.945 0.813 1.00 76.12 97 ILE A CA 1
ATOM 748 C C . ILE A 1 97 ? 11.182 -4.201 0.755 1.00 76.12 97 ILE A C 1
ATOM 750 O O . ILE A 1 97 ? 11.402 -3.245 1.505 1.00 76.12 97 ILE A O 1
ATOM 754 N N . THR A 1 98 ? 12.075 -4.641 -0.126 1.00 84.94 98 THR A N 1
ATOM 755 C CA . THR A 1 98 ? 13.286 -3.881 -0.425 1.00 84.94 98 THR A CA 1
ATOM 756 C C . THR A 1 98 ? 12.940 -2.859 -1.494 1.00 84.94 98 THR A C 1
ATOM 758 O O . THR A 1 98 ? 12.526 -3.224 -2.591 1.00 84.94 98 THR A O 1
ATOM 761 N N . VAL A 1 99 ? 13.106 -1.574 -1.175 1.00 88.00 99 VAL A N 1
ATOM 762 C CA . VAL A 1 99 ? 12.805 -0.459 -2.085 1.00 88.00 99 VAL A CA 1
ATOM 763 C C . VAL A 1 99 ? 14.125 0.176 -2.544 1.00 88.00 99 VAL A C 1
ATOM 765 O O . VAL A 1 99 ? 14.590 1.147 -1.946 1.00 88.00 99 VAL A O 1
ATOM 768 N N . PRO A 1 100 ? 14.800 -0.396 -3.557 1.00 88.12 100 PRO A N 1
ATOM 769 C CA . PRO A 1 100 ? 16.078 0.119 -4.054 1.00 88.12 100 PRO A CA 1
ATOM 770 C C . PRO A 1 100 ? 15.903 1.398 -4.886 1.00 88.12 100 PRO A C 1
ATOM 772 O O . PRO A 1 100 ? 16.831 2.202 -4.994 1.00 88.12 100 PRO A O 1
ATOM 775 N N . ALA A 1 101 ? 14.713 1.583 -5.461 1.00 90.31 101 ALA A N 1
ATOM 776 C CA . ALA A 1 101 ? 14.315 2.744 -6.232 1.00 90.31 101 ALA A CA 1
ATOM 777 C C . ALA A 1 101 ? 12.820 3.034 -6.046 1.00 90.31 101 ALA A C 1
ATOM 779 O O . ALA A 1 101 ? 12.061 2.125 -5.712 1.00 90.31 101 ALA A O 1
ATOM 780 N N . ALA A 1 102 ? 12.400 4.277 -6.299 1.00 90.06 102 ALA A N 1
ATOM 781 C CA . ALA A 1 102 ? 10.982 4.649 -6.294 1.00 90.06 102 ALA A CA 1
ATOM 782 C C . ALA A 1 102 ? 10.178 3.874 -7.354 1.00 90.06 102 ALA A C 1
ATOM 784 O O . ALA A 1 102 ? 9.046 3.469 -7.100 1.00 90.06 102 ALA A O 1
ATOM 785 N N . PHE A 1 103 ? 10.786 3.620 -8.515 1.00 90.19 103 PHE A N 1
ATOM 786 C CA . PHE A 1 103 ? 10.233 2.780 -9.571 1.00 90.19 103 PHE A CA 1
ATOM 787 C C . PHE A 1 103 ? 11.202 1.642 -9.905 1.00 90.19 103 PHE A C 1
ATOM 789 O O . PHE A 1 103 ? 12.351 1.887 -10.268 1.00 90.19 103 PHE A O 1
ATOM 796 N N . THR A 1 104 ? 10.758 0.396 -9.781 1.00 91.38 104 THR A N 1
ATOM 797 C CA . THR A 1 104 ? 11.546 -0.805 -10.084 1.00 91.38 104 THR A CA 1
ATOM 798 C C . THR A 1 104 ? 10.842 -1.620 -11.163 1.00 91.38 104 THR A C 1
ATOM 800 O O . THR A 1 104 ? 9.730 -2.086 -10.948 1.00 91.38 104 THR A O 1
ATOM 803 N N . ALA A 1 105 ? 11.478 -1.831 -12.311 1.00 89.94 105 ALA A N 1
ATOM 804 C CA . ALA A 1 105 ? 10.878 -2.557 -13.427 1.00 89.94 105 ALA A CA 1
ATOM 805 C C . ALA A 1 105 ? 11.802 -3.649 -13.947 1.00 89.94 105 ALA A C 1
ATOM 807 O O . ALA A 1 105 ? 12.889 -3.336 -14.419 1.00 89.94 105 ALA A O 1
ATOM 808 N N . ALA A 1 106 ? 11.371 -4.910 -13.917 1.00 88.62 106 ALA A N 1
ATOM 809 C CA . ALA A 1 106 ? 12.151 -6.033 -14.445 1.00 88.62 106 ALA A CA 1
ATOM 810 C C . ALA A 1 106 ? 11.984 -6.226 -15.969 1.00 88.62 106 ALA A C 1
ATOM 812 O O . ALA A 1 106 ? 12.830 -6.839 -16.621 1.00 88.62 106 ALA A O 1
ATOM 813 N N . ASN A 1 107 ? 10.942 -5.662 -16.578 1.00 85.31 107 ASN A N 1
ATOM 814 C CA . ASN A 1 107 ? 10.737 -5.630 -18.032 1.00 85.31 107 ASN A CA 1
ATOM 815 C C . ASN A 1 107 ? 11.165 -4.302 -18.688 1.00 85.31 107 ASN A C 1
ATOM 817 O O . ASN A 1 107 ? 11.044 -4.150 -19.901 1.00 85.31 107 ASN A O 1
ATOM 821 N N . GLY A 1 108 ? 11.760 -3.389 -17.913 1.00 79.12 108 GLY A N 1
ATOM 822 C CA . GLY A 1 108 ? 12.138 -2.052 -18.371 1.00 79.12 108 GLY A CA 1
ATOM 823 C C . GLY A 1 108 ? 10.995 -1.046 -18.241 1.00 79.12 108 GLY A C 1
ATOM 824 O O . GLY A 1 108 ? 9.922 -1.360 -17.738 1.00 79.12 108 GLY A O 1
ATOM 825 N N . LEU A 1 109 ? 11.241 0.194 -18.656 1.00 76.31 109 LEU A N 1
ATOM 826 C CA . LEU A 1 109 ? 10.236 1.257 -18.638 1.00 76.31 109 LEU A CA 1
ATOM 827 C C . LEU A 1 109 ? 9.902 1.679 -20.070 1.00 76.31 109 LEU A C 1
ATOM 829 O O . LEU A 1 109 ? 10.746 2.261 -20.757 1.00 76.31 109 LEU A O 1
ATOM 833 N N . VAL A 1 110 ? 8.666 1.420 -20.496 1.00 68.75 110 VAL A N 1
ATOM 834 C CA . VAL A 1 110 ? 8.118 1.897 -21.772 1.00 68.75 110 VAL A CA 1
ATOM 835 C C . VAL A 1 110 ? 7.216 3.100 -21.509 1.00 68.75 110 VAL A C 1
ATOM 837 O O . VAL A 1 110 ? 6.487 3.155 -20.522 1.00 68.75 110 VAL A O 1
ATOM 840 N N . ARG A 1 111 ? 7.301 4.103 -22.383 1.00 65.69 111 ARG A N 1
ATOM 841 C CA . ARG A 1 111 ? 6.387 5.241 -22.392 1.00 65.69 111 ARG A CA 1
ATOM 842 C C . ARG A 1 111 ? 6.152 5.677 -23.828 1.00 65.69 111 ARG A C 1
ATOM 844 O O . ARG A 1 111 ? 7.081 6.154 -24.478 1.00 65.69 111 ARG A O 1
ATOM 851 N N . ASP A 1 112 ? 4.901 5.600 -24.265 1.00 56.00 112 ASP A N 1
ATOM 852 C CA . ASP A 1 112 ? 4.545 5.831 -25.667 1.00 56.00 112 ASP A CA 1
ATOM 853 C C . ASP A 1 112 ? 3.953 7.226 -25.950 1.00 56.00 112 ASP A C 1
ATOM 855 O O . ASP A 1 112 ? 3.890 7.638 -27.110 1.00 56.00 112 ASP A O 1
ATOM 859 N N . ALA A 1 113 ? 3.583 8.017 -24.928 1.00 50.97 113 ALA A N 1
ATOM 860 C CA . ALA A 1 113 ? 3.017 9.360 -25.122 1.00 50.97 113 ALA A CA 1
ATOM 861 C C . ALA A 1 113 ? 3.431 10.396 -24.051 1.00 50.97 113 ALA A C 1
ATOM 863 O O . ALA A 1 113 ? 3.695 10.067 -22.894 1.00 50.97 113 ALA A O 1
ATOM 864 N N . GLY A 1 114 ? 3.520 11.669 -24.465 1.00 57.66 114 GLY A N 1
ATOM 865 C CA . GLY A 1 114 ? 3.956 12.816 -23.649 1.00 57.66 114 GLY A CA 1
ATOM 866 C C . GLY A 1 114 ? 3.046 13.168 -22.458 1.00 57.66 114 GLY A C 1
ATOM 867 O O . GLY A 1 114 ? 1.938 12.661 -22.346 1.00 57.66 114 GLY A O 1
ATOM 868 N N . GLY A 1 115 ? 3.547 14.025 -21.556 1.00 61.22 115 GLY A N 1
ATOM 869 C CA . GLY A 1 115 ? 2.957 14.361 -20.243 1.00 61.22 115 GLY A CA 1
ATOM 870 C C . GLY A 1 115 ? 4.035 14.497 -19.151 1.00 61.22 115 GLY A C 1
ATOM 871 O O . GLY A 1 115 ? 5.200 14.170 -19.411 1.00 61.22 115 GLY A O 1
ATOM 872 N N . ASP A 1 116 ? 3.658 14.894 -17.940 1.00 67.06 116 ASP A N 1
ATOM 873 C CA . ASP A 1 116 ? 4.594 15.032 -16.816 1.00 67.06 116 ASP A CA 1
ATOM 874 C C . ASP A 1 116 ? 4.493 13.824 -15.869 1.00 67.06 116 ASP A C 1
ATOM 876 O O . ASP A 1 116 ? 3.404 13.371 -15.520 1.00 67.06 116 ASP A O 1
ATOM 880 N N . GLY A 1 117 ? 5.640 13.282 -15.458 1.00 67.12 117 GLY A N 1
ATOM 881 C CA . GLY A 1 117 ? 5.727 12.194 -14.487 1.00 67.12 117 GLY A CA 1
ATOM 882 C C . GLY A 1 117 ? 6.784 12.473 -13.427 1.00 67.12 117 GLY A C 1
ATOM 883 O O . GLY A 1 117 ? 7.797 13.124 -13.685 1.00 67.12 117 GLY A O 1
ATOM 884 N N . GLU A 1 118 ? 6.570 11.963 -12.221 1.00 72.50 118 GLU A N 1
ATOM 885 C CA . GLU A 1 118 ? 7.501 12.143 -11.112 1.00 72.50 118 GLU A CA 1
ATOM 886 C C . GLU A 1 118 ? 8.082 10.800 -10.668 1.00 72.50 118 GLU A C 1
ATOM 888 O O . GLU A 1 118 ? 7.368 9.954 -10.136 1.00 72.50 118 GLU A O 1
ATOM 893 N N . PHE A 1 119 ? 9.395 10.624 -10.852 1.00 77.38 119 PHE A N 1
ATOM 894 C CA . PHE A 1 119 ? 10.136 9.496 -10.293 1.00 77.38 119 PHE A CA 1
ATOM 895 C C . PHE A 1 119 ? 11.216 10.031 -9.365 1.00 77.38 119 PHE A C 1
ATOM 897 O O . PHE A 1 119 ? 12.320 10.397 -9.781 1.00 77.38 119 PHE A O 1
ATOM 904 N N . LYS A 1 120 ? 10.889 10.088 -8.074 1.00 84.81 120 LYS A N 1
ATOM 905 C CA . LYS A 1 120 ? 11.795 10.612 -7.057 1.00 84.81 120 LYS A CA 1
ATOM 906 C C . LYS A 1 120 ? 12.070 9.572 -5.998 1.00 84.81 120 LYS A C 1
ATOM 908 O O . LYS A 1 120 ? 11.210 9.241 -5.198 1.00 84.81 120 LYS A O 1
ATOM 913 N N . GLY A 1 121 ? 13.328 9.163 -5.906 1.00 86.06 121 GLY A N 1
ATOM 914 C CA . GLY A 1 121 ? 13.832 8.383 -4.782 1.00 86.06 121 GLY A CA 1
ATOM 915 C C . GLY A 1 121 ? 14.065 9.218 -3.520 1.00 86.06 121 GLY A C 1
ATOM 916 O O . GLY A 1 121 ? 14.952 8.898 -2.739 1.00 86.06 121 GLY A O 1
ATOM 917 N N . ARG A 1 122 ? 13.342 10.327 -3.333 1.00 86.94 122 ARG A N 1
ATOM 918 C CA . ARG A 1 122 ? 13.463 11.191 -2.154 1.00 86.94 122 ARG A CA 1
ATOM 919 C C . ARG A 1 122 ? 12.212 11.058 -1.307 1.00 86.94 122 ARG A C 1
ATOM 921 O O . ARG A 1 122 ? 11.110 11.219 -1.815 1.00 86.94 122 ARG A O 1
ATOM 928 N N . ASP A 1 123 ? 12.395 10.912 -0.004 1.00 82.56 123 ASP A N 1
ATOM 929 C CA . ASP A 1 123 ? 11.305 11.044 0.955 1.00 82.56 123 ASP A CA 1
ATOM 930 C C . ASP A 1 123 ? 10.909 12.526 1.115 1.00 82.56 123 ASP A C 1
ATOM 932 O O . ASP A 1 123 ? 11.607 13.325 1.754 1.00 82.56 123 ASP A O 1
ATOM 936 N N . GLN A 1 124 ? 9.817 12.920 0.454 1.00 77.06 124 GLN A N 1
ATOM 937 C CA . GLN A 1 124 ? 9.328 14.303 0.435 1.00 77.06 124 GLN A CA 1
ATOM 938 C C . GLN A 1 124 ? 8.182 14.563 1.410 1.00 77.06 124 GLN A C 1
ATOM 940 O O . GLN A 1 124 ? 8.016 15.706 1.843 1.00 77.06 124 GLN A O 1
ATOM 945 N N . ALA A 1 125 ? 7.423 13.521 1.751 1.00 72.62 125 ALA A N 1
ATOM 946 C CA . ALA A 1 125 ? 6.251 13.613 2.612 1.00 72.62 125 ALA A CA 1
ATOM 947 C C . ALA A 1 125 ? 6.629 13.661 4.100 1.00 72.62 125 ALA A C 1
ATOM 949 O O . ALA A 1 125 ? 5.925 14.291 4.892 1.00 72.62 125 ALA A O 1
ATOM 950 N N . SER A 1 126 ? 7.757 13.056 4.486 1.00 76.31 126 SER A N 1
ATOM 951 C CA . SER A 1 126 ? 8.197 13.059 5.879 1.00 76.31 126 SER A CA 1
ATOM 952 C C . SER A 1 126 ? 8.686 14.437 6.343 1.00 76.31 126 SER A C 1
ATOM 954 O O . SER A 1 126 ? 9.375 15.154 5.595 1.00 76.31 126 SER A O 1
ATOM 956 N N . PRO A 1 127 ? 8.433 14.795 7.622 1.00 82.62 127 PRO A N 1
ATOM 957 C CA . PRO A 1 127 ? 9.123 15.904 8.271 1.00 82.62 127 PRO A CA 1
ATOM 958 C C . PRO A 1 127 ? 10.634 15.807 8.053 1.00 82.62 127 PRO A C 1
ATOM 960 O O . PRO A 1 127 ? 11.193 14.713 8.014 1.00 82.62 127 PRO A O 1
ATOM 963 N N . SER A 1 128 ? 11.325 16.943 7.942 1.00 83.38 128 SER A N 1
ATOM 964 C CA . SER A 1 128 ? 12.758 16.966 7.601 1.00 83.38 128 SER A CA 1
ATOM 965 C C . SER A 1 128 ? 13.641 16.143 8.550 1.00 83.38 128 SER A C 1
ATOM 967 O O . SER A 1 128 ? 14.668 15.632 8.118 1.00 83.38 128 SER A O 1
ATOM 969 N N . SER A 1 129 ? 13.235 15.978 9.812 1.00 85.94 129 SER A N 1
ATOM 970 C CA . SER A 1 129 ? 13.909 15.145 10.818 1.00 85.94 129 SER A CA 1
ATOM 971 C C . SER A 1 129 ? 13.670 13.638 10.669 1.00 85.94 129 SER A C 1
ATOM 973 O O . SER A 1 129 ? 14.372 12.852 11.299 1.00 85.94 129 SER A O 1
ATOM 975 N N . CYS A 1 130 ? 12.684 13.244 9.867 1.00 86.12 130 CYS A N 1
ATOM 976 C CA . CYS A 1 130 ? 12.246 11.866 9.657 1.0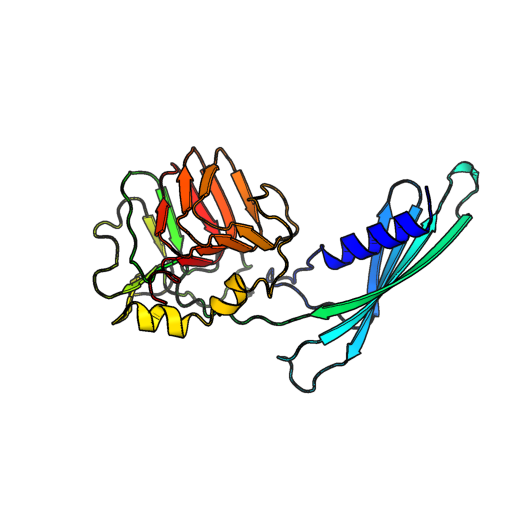0 86.12 130 CYS A CA 1
ATOM 977 C C . CYS A 1 130 ? 12.618 11.313 8.279 1.00 86.12 130 CYS A C 1
ATOM 979 O O . CYS A 1 130 ? 12.400 10.128 8.041 1.00 86.12 130 CYS A O 1
ATOM 981 N N . ARG A 1 131 ? 13.147 12.154 7.381 1.00 86.81 131 ARG A N 1
ATOM 982 C CA . ARG A 1 131 ? 13.431 11.762 5.999 1.00 86.81 131 ARG A CA 1
ATOM 983 C C . ARG A 1 131 ? 14.377 10.576 5.949 1.00 86.81 131 ARG A C 1
ATOM 985 O O . ARG A 1 131 ? 15.481 10.626 6.498 1.00 86.81 131 ARG A O 1
ATOM 992 N N . LEU A 1 132 ? 13.939 9.533 5.258 1.00 85.38 132 LEU A N 1
ATOM 993 C CA . LEU A 1 132 ? 14.800 8.408 4.930 1.00 85.38 132 LEU A CA 1
ATOM 994 C C . LEU A 1 132 ? 15.912 8.843 3.959 1.00 85.38 132 LEU A C 1
ATOM 996 O O . LEU A 1 132 ? 15.752 9.839 3.246 1.00 85.38 132 LEU A O 1
ATOM 1000 N N . PRO A 1 133 ? 17.054 8.129 3.934 1.00 89.38 133 PRO A N 1
ATOM 1001 C CA . PRO A 1 133 ? 18.085 8.364 2.933 1.00 89.38 133 PRO A CA 1
ATOM 1002 C C . PRO A 1 133 ? 17.510 8.280 1.521 1.00 89.38 133 PRO A C 1
ATOM 1004 O O . PRO A 1 133 ? 16.694 7.403 1.238 1.00 89.38 133 PRO A O 1
ATOM 1007 N N . ASP A 1 134 ? 17.982 9.157 0.638 1.00 91.69 134 ASP A N 1
ATOM 1008 C CA . ASP A 1 134 ? 17.593 9.116 -0.766 1.00 91.69 134 ASP A CA 1
ATOM 1009 C C . ASP A 1 134 ? 17.955 7.737 -1.371 1.00 91.69 134 ASP A C 1
ATOM 1011 O O . ASP A 1 134 ? 19.074 7.232 -1.213 1.00 91.69 134 ASP A O 1
ATOM 1015 N N . ILE A 1 135 ? 16.998 7.141 -2.079 1.00 92.38 135 ILE A N 1
ATOM 10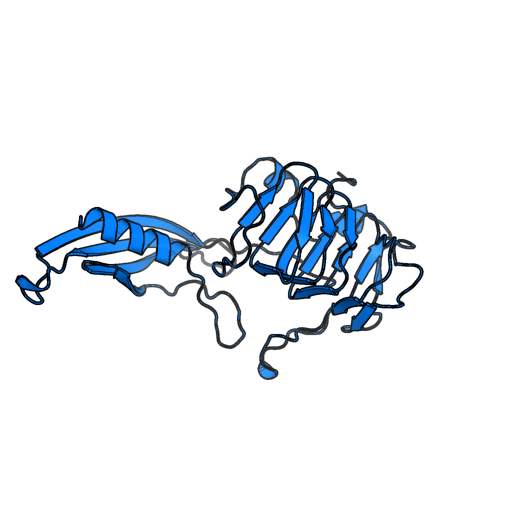16 C CA . ILE A 1 135 ? 17.129 5.935 -2.903 1.00 92.38 135 ILE A CA 1
ATOM 1017 C C . ILE A 1 135 ? 17.188 6.323 -4.385 1.00 92.38 135 ILE A C 1
ATOM 1019 O O . ILE A 1 135 ? 17.103 7.502 -4.735 1.00 92.38 135 ILE A O 1
ATOM 1023 N N . HIS A 1 136 ? 17.373 5.354 -5.278 1.00 91.69 136 HIS A N 1
ATOM 1024 C CA . HIS A 1 136 ? 17.381 5.638 -6.713 1.00 91.69 136 HIS A CA 1
ATOM 1025 C C . HIS A 1 136 ? 15.981 6.065 -7.196 1.00 91.69 136 HIS A C 1
ATOM 1027 O O . HIS A 1 136 ? 14.966 5.763 -6.570 1.00 91.69 136 HIS A O 1
ATOM 1033 N N . ALA A 1 137 ? 15.900 6.793 -8.307 1.00 89.69 137 ALA A N 1
ATOM 1034 C CA . ALA A 1 137 ? 14.611 7.112 -8.917 1.00 89.69 137 ALA A CA 1
ATOM 1035 C C . ALA A 1 137 ? 14.047 5.890 -9.647 1.00 89.69 137 ALA A C 1
ATOM 1037 O O . ALA A 1 137 ? 12.893 5.523 -9.447 1.00 89.69 137 ALA A O 1
ATOM 1038 N N . ILE A 1 138 ? 14.893 5.248 -10.455 1.00 88.88 138 ILE A N 1
ATOM 1039 C CA . ILE A 1 138 ? 14.537 4.094 -11.277 1.00 88.88 138 ILE A CA 1
ATOM 1040 C C . ILE A 1 138 ? 15.531 2.962 -11.040 1.00 88.88 138 ILE A C 1
ATOM 1042 O O . ILE A 1 138 ? 16.734 3.203 -10.927 1.00 88.88 138 ILE A O 1
ATOM 1046 N N . ARG A 1 139 ? 15.025 1.731 -11.036 1.00 90.75 139 ARG A N 1
ATOM 1047 C CA . ARG A 1 139 ? 15.795 0.500 -11.159 1.00 90.75 139 ARG A CA 1
ATOM 1048 C C . ARG A 1 139 ? 15.266 -0.334 -12.323 1.00 90.75 139 ARG A C 1
ATOM 1050 O O . ARG A 1 139 ? 14.082 -0.656 -12.342 1.00 90.75 139 ARG A O 1
ATOM 1057 N N . THR A 1 140 ? 16.129 -0.686 -13.269 1.00 89.75 140 THR A N 1
ATOM 1058 C CA . THR A 1 140 ? 15.785 -1.459 -14.481 1.00 89.75 140 THR A CA 1
ATOM 1059 C C . THR A 1 140 ? 16.930 -2.390 -14.870 1.00 89.75 140 THR A C 1
ATOM 1061 O O . THR A 1 140 ? 18.060 -2.133 -14.453 1.00 89.75 140 THR A O 1
ATOM 1064 N N . PRO A 1 141 ? 16.701 -3.417 -15.711 1.00 88.88 141 PRO A N 1
ATOM 1065 C CA . PRO A 1 141 ? 17.789 -4.149 -16.340 1.00 88.88 141 PRO A CA 1
ATOM 1066 C C . PRO A 1 141 ? 18.699 -3.217 -17.143 1.00 88.88 141 PRO A C 1
ATOM 1068 O O . PRO A 1 141 ? 18.284 -2.126 -17.559 1.00 88.88 141 PRO A O 1
ATOM 1071 N N . ASP A 1 142 ? 19.910 -3.677 -17.430 1.00 84.25 142 ASP A N 1
ATOM 1072 C CA . ASP A 1 142 ? 20.814 -3.028 -18.372 1.00 84.25 142 ASP A CA 1
ATOM 1073 C C . ASP A 1 142 ? 20.118 -2.794 -19.723 1.00 84.25 142 ASP A C 1
ATOM 1075 O O . ASP A 1 142 ? 19.573 -3.704 -20.348 1.00 84.25 142 ASP A O 1
ATOM 1079 N N . GLY A 1 143 ? 20.098 -1.533 -20.166 1.00 80.06 143 GLY A N 1
ATOM 1080 C CA . GLY A 1 143 ? 19.396 -1.110 -21.384 1.00 80.06 143 GLY A CA 1
ATOM 1081 C C . GLY A 1 143 ? 17.871 -0.969 -21.257 1.00 80.06 143 GLY A C 1
ATOM 1082 O O . GLY A 1 143 ? 17.240 -0.536 -22.215 1.00 80.06 143 GLY A O 1
ATOM 1083 N N . GLY A 1 144 ? 17.282 -1.278 -20.096 1.00 79.88 144 GLY A N 1
ATOM 1084 C CA . GLY A 1 144 ? 15.845 -1.133 -19.819 1.00 79.88 144 GLY A CA 1
ATOM 1085 C C . GLY A 1 144 ? 15.420 0.262 -19.347 1.00 79.88 144 GLY A C 1
ATOM 1086 O O . GLY A 1 144 ? 14.229 0.515 -1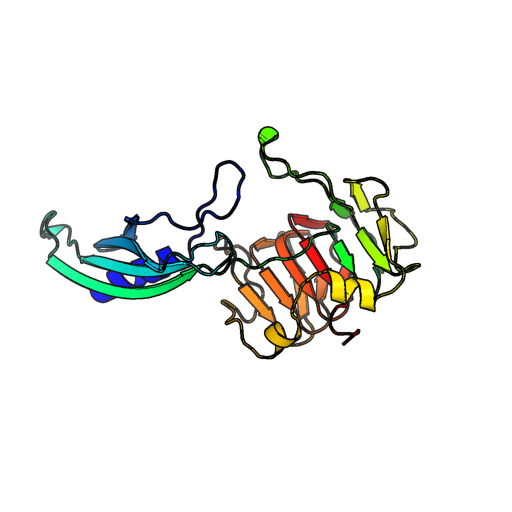9.157 1.00 79.88 144 GLY A O 1
ATOM 1087 N N . ALA A 1 145 ? 16.381 1.163 -19.139 1.00 75.75 145 ALA A N 1
ATOM 1088 C CA . ALA A 1 145 ? 16.113 2.555 -18.803 1.00 75.75 145 ALA A CA 1
ATOM 1089 C C . ALA A 1 145 ? 15.480 3.290 -20.001 1.00 75.75 145 ALA A C 1
ATOM 1091 O O . ALA A 1 145 ? 15.852 3.022 -21.148 1.00 75.75 145 ALA A O 1
ATOM 1092 N N . PRO A 1 146 ? 14.570 4.253 -19.767 1.00 71.00 146 PRO A N 1
ATOM 1093 C CA . PRO A 1 146 ? 13.937 4.991 -20.851 1.00 71.00 146 PRO A CA 1
ATOM 1094 C C . PRO A 1 146 ? 14.988 5.772 -21.651 1.00 71.00 146 PRO A C 1
ATOM 1096 O O . PRO A 1 146 ? 15.853 6.448 -21.088 1.00 71.00 146 PRO A O 1
ATOM 1099 N N . SER A 1 147 ? 14.896 5.706 -22.981 1.00 63.47 147 SER A N 1
ATOM 1100 C CA . SER A 1 147 ? 15.818 6.393 -23.900 1.00 63.47 147 SER A CA 1
ATOM 1101 C C . SER A 1 147 ? 15.714 7.922 -23.830 1.00 63.47 147 SER A C 1
ATOM 1103 O O . SER A 1 147 ? 16.661 8.622 -24.192 1.00 63.47 147 SER A O 1
ATOM 1105 N N . SER A 1 148 ? 14.586 8.438 -23.328 1.00 63.03 148 SER A N 1
ATOM 1106 C CA . SER A 1 148 ? 14.382 9.847 -23.010 1.00 63.03 148 SER A CA 1
ATOM 1107 C C . SER A 1 148 ? 13.859 10.022 -21.590 1.00 63.03 148 SER A C 1
ATOM 1109 O O . SER A 1 148 ? 12.878 9.407 -21.181 1.00 63.03 148 SER A O 1
ATOM 1111 N N . THR A 1 149 ? 14.488 10.937 -20.861 1.00 65.31 149 THR A N 1
ATOM 1112 C CA . THR A 1 149 ? 14.058 11.417 -19.545 1.00 65.31 149 THR A CA 1
ATOM 1113 C C . THR A 1 149 ? 13.187 12.675 -19.633 1.00 65.31 149 THR A C 1
ATOM 1115 O O . THR A 1 149 ? 12.783 13.224 -18.610 1.00 65.31 149 THR A O 1
ATOM 1118 N N . SER A 1 150 ? 12.899 13.167 -20.845 1.00 62.44 150 SER A N 1
ATOM 1119 C CA . SER A 1 150 ? 12.104 14.380 -21.055 1.00 62.44 150 SER A CA 1
ATOM 1120 C C . SER A 1 150 ? 10.688 14.225 -20.490 1.00 62.44 150 SER A C 1
ATOM 1122 O O . SER A 1 150 ? 9.985 13.288 -20.865 1.00 62.44 150 SER A O 1
ATOM 1124 N N . GLY A 1 151 ? 10.263 15.159 -19.636 1.00 64.00 151 GLY A N 1
ATOM 1125 C CA . GLY A 1 151 ? 8.955 15.113 -18.967 1.00 64.00 151 GLY A CA 1
ATOM 1126 C C . GLY A 1 151 ? 8.943 14.311 -17.662 1.00 64.00 151 GLY A C 1
ATOM 1127 O O . GLY A 1 151 ? 7.888 14.179 -17.054 1.00 64.00 151 GLY A O 1
ATOM 1128 N N . PHE A 1 152 ? 10.091 13.787 -17.214 1.00 70.06 152 PHE A N 1
ATOM 1129 C CA . PHE A 1 152 ? 10.230 13.209 -15.880 1.00 70.06 152 PHE A CA 1
ATOM 1130 C C . PHE A 1 152 ? 11.036 14.121 -14.956 1.00 70.06 152 PHE A C 1
ATOM 1132 O O . PHE A 1 152 ? 12.137 14.564 -15.296 1.00 70.06 152 PHE A O 1
ATOM 1139 N N . ASP A 1 153 ? 10.510 14.356 -13.757 1.00 76.69 153 ASP A N 1
ATOM 1140 C CA . ASP A 1 153 ? 11.277 14.941 -12.660 1.00 76.69 153 ASP A CA 1
ATOM 1141 C C . ASP A 1 153 ? 12.043 13.825 -11.930 1.00 76.69 153 ASP A C 1
ATOM 1143 O O . ASP A 1 153 ? 11.461 13.053 -11.163 1.00 76.69 153 ASP A O 1
ATOM 1147 N N . PHE A 1 154 ? 13.348 13.730 -12.212 1.00 80.81 154 PHE A N 1
ATOM 1148 C CA . PHE A 1 154 ? 14.263 12.764 -11.606 1.00 80.81 154 PHE A CA 1
ATOM 1149 C C . PHE A 1 154 ? 14.966 13.342 -10.383 1.00 80.81 154 PHE A C 1
ATOM 1151 O O . PHE A 1 154 ? 15.721 14.312 -10.471 1.00 80.81 154 PHE A O 1
ATOM 1158 N N . ASN A 1 155 ? 14.784 12.692 -9.234 1.00 85.88 155 ASN A N 1
ATOM 1159 C CA . ASN A 1 155 ? 15.474 13.066 -8.002 1.00 85.88 155 ASN A CA 1
ATOM 1160 C C . ASN A 1 155 ? 15.775 11.847 -7.122 1.00 85.88 155 ASN A C 1
ATOM 1162 O O . ASN A 1 155 ? 15.248 10.760 -7.342 1.00 85.88 155 ASN A O 1
ATOM 1166 N N . GLY A 1 156 ? 16.597 12.045 -6.095 1.00 89.19 156 GLY A N 1
ATOM 1167 C CA . GLY A 1 156 ? 17.029 11.017 -5.156 1.00 89.19 156 GLY A CA 1
ATOM 1168 C C . GLY A 1 156 ? 18.540 10.810 -5.200 1.00 89.19 156 GLY A C 1
ATOM 1169 O O . GLY A 1 156 ? 19.318 11.745 -5.403 1.00 89.19 156 GLY A O 1
ATOM 1170 N N . ARG A 1 157 ? 18.964 9.565 -5.007 1.00 92.06 157 ARG A N 1
ATOM 1171 C CA . ARG A 1 157 ? 20.367 9.162 -4.996 1.00 92.06 157 ARG A CA 1
ATOM 1172 C C . ARG A 1 157 ? 20.949 9.185 -6.402 1.00 92.06 157 ARG A C 1
ATOM 1174 O O . ARG A 1 157 ? 20.316 8.721 -7.343 1.00 92.06 157 ARG A O 1
ATOM 1181 N N . THR A 1 158 ? 22.184 9.662 -6.536 1.00 88.56 158 THR A N 1
ATOM 1182 C CA . THR A 1 158 ? 22.949 9.559 -7.783 1.00 88.56 158 THR A CA 1
ATOM 1183 C C . THR A 1 158 ? 23.758 8.247 -7.827 1.00 88.56 158 THR A C 1
ATOM 1185 O O . THR A 1 158 ? 24.347 7.866 -6.809 1.00 88.56 158 THR A O 1
ATOM 1188 N N . PRO A 1 159 ? 23.816 7.542 -8.977 1.00 89.19 159 PRO A N 1
ATOM 1189 C CA . PRO A 1 159 ? 23.084 7.820 -10.221 1.00 89.19 159 PRO A CA 1
ATOM 1190 C C . PRO A 1 159 ? 21.569 7.614 -10.051 1.00 89.19 159 PRO A C 1
ATOM 1192 O O . PRO A 1 159 ? 21.161 6.678 -9.379 1.00 89.19 159 PRO A O 1
ATOM 1195 N N . TYR A 1 160 ? 20.730 8.470 -10.649 1.00 88.12 160 TYR A N 1
ATOM 1196 C CA . TYR A 1 160 ? 19.267 8.381 -10.472 1.00 88.12 160 TYR A CA 1
ATOM 1197 C C . TYR A 1 160 ? 18.668 7.087 -11.034 1.00 88.12 160 TYR A C 1
ATOM 1199 O O . TYR A 1 160 ? 17.643 6.623 -10.544 1.00 88.12 160 TYR A O 1
ATOM 1207 N N . VAL A 1 161 ? 19.327 6.502 -12.033 1.00 87.94 161 VAL A N 1
ATOM 1208 C CA . VAL A 1 161 ? 18.985 5.200 -12.600 1.00 87.94 161 VAL A CA 1
ATOM 1209 C C . VAL A 1 161 ? 19.998 4.180 -12.097 1.00 87.94 161 VAL A C 1
ATOM 1211 O O . VAL A 1 161 ? 21.199 4.328 -12.329 1.00 87.94 161 VAL A O 1
ATOM 1214 N N . LEU A 1 162 ? 19.503 3.160 -11.407 1.00 89.62 162 LEU A N 1
ATOM 1215 C CA . LEU A 1 162 ? 20.240 1.956 -11.062 1.00 89.62 162 LEU A CA 1
ATOM 1216 C C . LEU A 1 162 ? 19.969 0.908 -12.143 1.00 89.62 162 LEU A C 1
ATOM 1218 O O . LEU A 1 162 ? 18.902 0.298 -12.169 1.00 89.62 162 LEU A O 1
ATOM 1222 N N . ALA A 1 163 ? 20.919 0.737 -13.054 1.00 84.75 163 ALA A N 1
ATOM 1223 C CA . ALA A 1 163 ? 20.883 -0.370 -13.996 1.00 84.75 163 ALA A CA 1
ATOM 1224 C C . ALA A 1 163 ? 21.460 -1.622 -13.315 1.00 84.75 163 ALA A C 1
ATOM 1226 O O . ALA A 1 163 ? 22.528 -1.548 -12.705 1.00 84.75 163 ALA A O 1
ATOM 1227 N N . ASP A 1 164 ? 20.720 -2.726 -13.364 1.00 80.00 164 ASP A N 1
ATOM 1228 C CA . ASP A 1 164 ? 21.135 -4.038 -12.865 1.00 80.00 164 ASP A CA 1
ATOM 1229 C C . ASP A 1 164 ? 21.354 -5.016 -14.020 1.00 80.00 164 ASP A C 1
ATOM 1231 O O . ASP A 1 164 ? 20.676 -4.948 -15.043 1.00 80.00 164 ASP A O 1
ATOM 1235 N N . GLU A 1 165 ? 22.253 -5.981 -13.829 1.00 76.62 165 GLU A N 1
ATOM 1236 C CA . GLU A 1 165 ? 22.724 -6.854 -14.913 1.00 76.62 165 GLU A CA 1
ATOM 1237 C C . GLU A 1 165 ? 21.606 -7.708 -15.553 1.00 76.62 165 GLU A C 1
ATOM 1239 O O . GLU A 1 165 ? 21.665 -7.994 -16.748 1.00 76.62 165 GLU A O 1
ATOM 1244 N N . THR A 1 166 ? 20.567 -8.117 -14.802 1.00 85.94 166 THR A N 1
ATOM 1245 C CA . THR A 1 166 ? 19.458 -8.942 -15.332 1.00 85.94 166 THR A CA 1
ATOM 1246 C C . THR A 1 166 ? 18.100 -8.634 -14.692 1.00 85.94 166 THR A C 1
ATOM 1248 O O . THR A 1 166 ? 18.014 -8.189 -13.547 1.00 85.94 166 THR A O 1
ATOM 1251 N N . ALA A 1 167 ? 17.024 -8.918 -15.433 1.00 83.94 167 ALA A N 1
ATOM 1252 C CA . ALA A 1 167 ? 15.649 -8.863 -14.936 1.00 83.94 167 ALA A CA 1
ATOM 1253 C C . ALA A 1 167 ? 15.419 -9.812 -13.748 1.00 83.94 167 ALA A C 1
ATOM 1255 O O . ALA A 1 167 ? 14.836 -9.403 -12.747 1.00 83.94 167 ALA A O 1
ATOM 1256 N N . ASP A 1 168 ? 15.948 -11.033 -13.829 1.00 84.19 168 ASP A N 1
ATOM 1257 C CA . ASP A 1 168 ? 15.812 -12.058 -12.787 1.00 84.19 168 ASP A CA 1
ATOM 1258 C C . ASP A 1 168 ? 16.437 -11.585 -11.466 1.00 84.19 168 ASP A C 1
ATOM 1260 O O . ASP A 1 168 ? 15.816 -11.667 -10.409 1.00 84.19 168 ASP A O 1
ATOM 1264 N N . HIS A 1 169 ? 17.617 -10.952 -11.528 1.00 85.88 169 HIS A N 1
ATOM 1265 C CA . HIS A 1 169 ? 18.254 -10.365 -10.347 1.00 85.88 169 HIS A CA 1
ATOM 1266 C C . HIS A 1 169 ? 17.399 -9.263 -9.699 1.00 85.88 169 HIS A C 1
ATOM 1268 O O . HIS A 1 169 ? 17.383 -9.121 -8.473 1.00 85.88 169 HIS A O 1
ATOM 1274 N N . ILE A 1 170 ? 16.670 -8.473 -10.492 1.00 87.44 170 ILE A N 1
ATOM 1275 C CA . ILE A 1 170 ? 15.751 -7.462 -9.956 1.00 87.44 170 ILE A CA 1
ATOM 1276 C C . ILE A 1 170 ? 14.606 -8.143 -9.209 1.00 87.44 170 ILE A C 1
ATOM 1278 O O . ILE A 1 170 ? 14.355 -7.771 -8.063 1.00 87.44 170 ILE A O 1
ATOM 1282 N N . VAL A 1 171 ? 13.961 -9.147 -9.812 1.00 84.19 171 VAL A N 1
ATOM 1283 C CA . VAL A 1 171 ? 12.863 -9.899 -9.183 1.00 84.19 171 VAL A CA 1
ATOM 1284 C C . VAL A 1 171 ? 13.321 -10.502 -7.854 1.00 84.19 171 VAL A C 1
ATOM 1286 O O . VAL A 1 171 ? 12.727 -10.199 -6.814 1.00 84.19 171 VAL A O 1
ATOM 1289 N N . ASP A 1 172 ? 14.443 -11.226 -7.860 1.00 83.19 172 ASP A N 1
ATOM 1290 C CA . ASP A 1 172 ? 14.991 -11.928 -6.692 1.00 83.19 172 ASP A CA 1
ATOM 1291 C C . ASP A 1 172 ? 15.337 -10.999 -5.518 1.00 83.19 172 ASP A C 1
ATOM 1293 O O . ASP A 1 172 ? 15.271 -11.390 -4.351 1.00 83.19 172 ASP A O 1
ATOM 1297 N N . THR A 1 173 ? 15.702 -9.746 -5.799 1.00 85.19 173 THR A N 1
ATOM 1298 C CA . THR A 1 173 ? 16.177 -8.800 -4.775 1.00 85.19 173 THR A CA 1
ATOM 1299 C C . THR A 1 173 ? 15.104 -7.843 -4.258 1.00 85.19 173 THR A C 1
ATOM 1301 O O . THR A 1 173 ? 15.351 -7.124 -3.288 1.00 85.19 173 THR A O 1
ATOM 1304 N N . THR A 1 174 ? 13.905 -7.827 -4.850 1.00 84.06 174 THR A N 1
ATOM 1305 C CA . THR A 1 174 ? 12.777 -7.016 -4.343 1.00 84.06 174 THR A CA 1
ATOM 1306 C C . THR A 1 174 ? 12.220 -7.551 -3.021 1.00 84.06 174 THR A C 1
ATOM 1308 O O . THR A 1 174 ? 11.715 -6.782 -2.199 1.00 84.06 174 THR A O 1
ATOM 1311 N N . GLY A 1 175 ? 12.341 -8.864 -2.795 1.00 81.00 175 GLY A N 1
ATOM 1312 C CA . GLY A 1 175 ? 11.733 -9.562 -1.660 1.00 81.00 175 GLY A CA 1
ATOM 1313 C C . GLY A 1 175 ? 10.224 -9.790 -1.807 1.00 81.00 175 GLY A C 1
ATOM 1314 O O . GLY A 1 175 ? 9.585 -10.215 -0.847 1.00 81.00 175 GLY A O 1
ATOM 1315 N N . ILE A 1 176 ? 9.643 -9.516 -2.982 1.00 83.06 176 ILE A N 1
ATOM 1316 C CA . ILE A 1 176 ? 8.211 -9.704 -3.241 1.00 83.06 176 ILE A CA 1
ATOM 1317 C C . ILE A 1 176 ? 7.948 -11.171 -3.592 1.00 83.06 176 ILE A C 1
ATOM 1319 O O . ILE A 1 176 ? 8.372 -11.671 -4.632 1.00 83.06 176 ILE A O 1
ATOM 1323 N N . GLY A 1 177 ? 7.213 -11.866 -2.725 1.00 78.12 177 GLY A N 1
ATOM 1324 C CA . GLY A 1 177 ? 6.822 -13.259 -2.928 1.00 78.12 177 GLY A CA 1
ATOM 1325 C C . GLY A 1 177 ? 5.620 -13.405 -3.862 1.00 78.12 177 GLY A C 1
ATOM 1326 O O . GLY A 1 177 ? 4.529 -13.714 -3.395 1.00 78.12 177 GLY A O 1
ATOM 1327 N N . TRP A 1 178 ? 5.786 -13.228 -5.172 1.00 75.75 178 TRP A N 1
ATOM 1328 C CA . TRP A 1 178 ? 4.667 -13.281 -6.131 1.00 75.75 178 TRP A CA 1
ATOM 1329 C C . TRP A 1 178 ? 3.833 -14.559 -6.091 1.00 75.75 178 TRP A C 1
ATOM 1331 O O . TRP A 1 178 ? 2.612 -14.491 -6.194 1.00 75.75 178 TRP A O 1
ATOM 1341 N N . ALA A 1 179 ? 4.451 -15.712 -5.833 1.00 74.75 179 ALA A N 1
ATOM 1342 C CA . ALA A 1 179 ? 3.713 -16.958 -5.636 1.00 74.75 179 ALA A CA 1
ATOM 1343 C C . ALA A 1 179 ? 2.660 -16.853 -4.510 1.00 74.75 179 ALA A C 1
ATOM 1345 O O . ALA A 1 179 ? 1.561 -17.377 -4.654 1.00 74.75 179 ALA A O 1
ATOM 1346 N N . THR A 1 180 ? 2.955 -16.135 -3.419 1.00 73.25 180 THR A N 1
ATOM 1347 C CA . THR A 1 180 ? 1.985 -15.909 -2.326 1.00 73.25 180 THR A CA 1
ATOM 1348 C C . THR A 1 180 ? 0.870 -14.939 -2.722 1.00 73.25 180 THR A C 1
ATOM 1350 O O . THR A 1 180 ? -0.273 -15.122 -2.312 1.00 73.25 180 THR A O 1
ATOM 1353 N N . LEU A 1 181 ? 1.168 -13.958 -3.585 1.00 75.50 181 LEU A N 1
ATOM 1354 C CA . LEU A 1 181 ? 0.158 -13.056 -4.150 1.00 75.50 181 LEU A CA 1
ATOM 1355 C C . LEU A 1 181 ? -0.805 -13.797 -5.090 1.00 75.50 181 LEU A C 1
ATOM 1357 O O . LEU A 1 181 ? -1.991 -13.491 -5.110 1.00 75.50 181 LEU A O 1
ATOM 1361 N N . TYR A 1 182 ? -0.324 -14.791 -5.840 1.00 72.38 18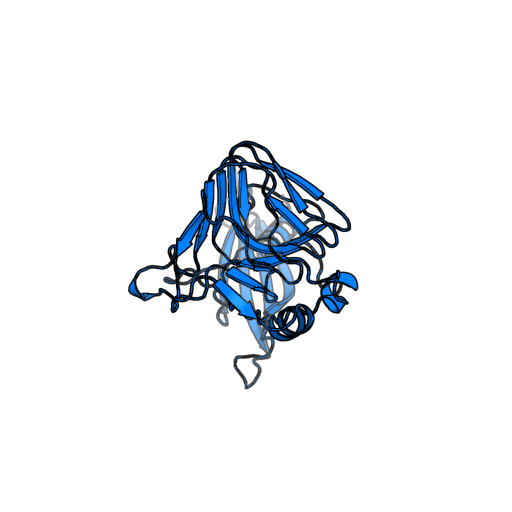2 TYR A N 1
ATOM 1362 C CA . TYR A 1 182 ? -1.159 -15.613 -6.723 1.00 72.38 182 TYR A CA 1
ATOM 1363 C C . TYR A 1 182 ? -2.019 -16.640 -5.994 1.00 72.38 182 TYR A C 1
ATOM 1365 O O . TYR A 1 182 ? -3.143 -16.914 -6.406 1.00 72.38 182 TYR A O 1
ATOM 1373 N N . ASN A 1 183 ? -1.495 -17.227 -4.920 1.00 69.38 183 ASN A N 1
ATOM 1374 C CA . ASN A 1 183 ? -2.174 -18.316 -4.223 1.00 69.38 183 ASN A CA 1
ATOM 1375 C C . ASN A 1 183 ? -3.316 -17.843 -3.307 1.00 69.38 183 ASN A C 1
ATOM 1377 O O . ASN A 1 183 ? -3.967 -18.676 -2.680 1.00 69.38 183 ASN A O 1
ATOM 1381 N N . GLY A 1 184 ? -3.579 -16.531 -3.244 1.00 65.81 184 GLY A N 1
ATOM 1382 C CA . GLY A 1 184 ? -4.625 -15.958 -2.396 1.00 65.81 184 GLY A CA 1
ATOM 1383 C C . GLY A 1 184 ? -4.280 -16.000 -0.908 1.00 65.81 184 GLY A C 1
ATOM 1384 O O . GLY A 1 184 ? -5.178 -15.980 -0.070 1.00 65.81 184 GLY A O 1
ATOM 1385 N N . ASP A 1 185 ? -2.987 -16.060 -0.569 1.00 70.12 185 ASP A N 1
ATOM 1386 C CA . ASP A 1 185 ? -2.530 -16.079 0.826 1.00 70.12 185 ASP A CA 1
ATOM 1387 C C . ASP A 1 185 ? -2.766 -14.724 1.531 1.00 70.12 185 ASP A C 1
ATOM 1389 O O . ASP A 1 185 ? -2.703 -14.640 2.758 1.00 70.12 185 ASP A O 1
ATOM 1393 N N . LEU A 1 186 ? -3.056 -13.668 0.760 1.00 74.50 186 LEU A N 1
ATOM 1394 C CA . LEU A 1 186 ? -3.510 -12.364 1.237 1.00 74.50 186 LEU A CA 1
ATOM 1395 C C . LEU A 1 186 ? -4.939 -12.106 0.747 1.00 74.50 186 LEU A C 1
ATOM 1397 O O . LEU A 1 186 ? -5.193 -12.079 -0.456 1.00 74.50 186 LEU A O 1
ATOM 1401 N N . GLU A 1 187 ? -5.862 -11.889 1.682 1.00 82.50 187 GLU A N 1
ATOM 1402 C CA . GLU A 1 187 ? -7.238 -11.492 1.377 1.00 82.50 187 GLU A CA 1
ATOM 1403 C C . GLU A 1 187 ? -7.275 -9.992 1.058 1.00 82.50 187 GLU A C 1
ATOM 1405 O O . GLU A 1 187 ? -6.864 -9.171 1.877 1.00 82.50 187 GLU A O 1
ATOM 1410 N N . ALA A 1 188 ? -7.726 -9.642 -0.148 1.00 88.69 188 ALA A N 1
ATOM 1411 C CA . ALA A 1 188 ? -7.878 -8.256 -0.575 1.00 88.69 188 ALA A CA 1
ATOM 1412 C C . ALA A 1 188 ? -9.132 -7.611 0.017 1.00 88.69 188 ALA A C 1
ATOM 1414 O O . ALA A 1 188 ? -10.194 -8.230 0.064 1.00 88.69 188 ALA A O 1
ATOM 1415 N N . ASP A 1 189 ? -9.020 -6.337 0.396 1.00 88.50 189 ASP A N 1
ATOM 1416 C CA . ASP A 1 189 ? -10.165 -5.519 0.802 1.00 88.50 189 ASP A CA 1
ATOM 1417 C C . ASP A 1 189 ? -11.081 -5.232 -0.398 1.00 88.50 189 ASP A C 1
ATOM 1419 O O . ASP A 1 189 ? -12.305 -5.148 -0.260 1.00 88.50 189 ASP A O 1
ATOM 1423 N N . TYR A 1 190 ? -10.482 -5.094 -1.588 1.00 93.75 190 TYR A N 1
ATOM 1424 C CA . TYR A 1 190 ? -11.186 -4.849 -2.843 1.00 93.75 190 TYR A CA 1
ATOM 1425 C C . TYR A 1 190 ? -10.565 -5.622 -4.010 1.00 93.75 190 TYR A C 1
ATOM 1427 O O . TYR A 1 190 ? -9.344 -5.687 -4.155 1.00 93.75 190 TYR A O 1
ATOM 1435 N N . ASP A 1 191 ? -11.429 -6.106 -4.900 1.00 94.12 191 ASP A N 1
ATOM 1436 C CA . ASP A 1 191 ? -11.085 -6.666 -6.212 1.00 94.12 191 ASP A CA 1
ATOM 1437 C C . ASP A 1 191 ? -11.083 -5.604 -7.337 1.00 94.12 191 ASP A C 1
ATOM 1439 O O . ASP A 1 191 ? -11.106 -5.912 -8.528 1.00 94.12 191 ASP A O 1
ATOM 1443 N N . TYR A 1 192 ? -11.083 -4.323 -6.958 1.00 94.69 192 TYR A N 1
ATOM 1444 C CA . TYR A 1 192 ? -11.068 -3.160 -7.842 1.00 94.69 192 TYR A CA 1
ATOM 1445 C C . TYR A 1 192 ? -10.309 -1.999 -7.185 1.00 94.69 192 TYR A C 1
ATOM 1447 O O . TYR A 1 192 ? -10.144 -1.953 -5.966 1.00 94.69 192 TYR A O 1
ATOM 1455 N N . ILE A 1 193 ? -9.877 -1.017 -7.982 1.00 95.12 193 ILE A N 1
ATOM 1456 C CA . ILE A 1 193 ? -9.267 0.207 -7.447 1.00 95.12 193 ILE A CA 1
ATOM 1457 C C . ILE A 1 193 ? -10.345 1.038 -6.749 1.00 95.12 193 ILE A C 1
ATOM 1459 O O . ILE A 1 193 ? -11.345 1.405 -7.369 1.00 95.12 193 ILE A O 1
ATOM 1463 N N . LYS A 1 194 ? -10.127 1.380 -5.473 1.00 94.94 194 LYS A N 1
ATOM 1464 C CA . LYS A 1 194 ? -11.046 2.185 -4.657 1.00 94.94 194 LYS A CA 1
ATOM 1465 C C . LYS A 1 194 ? -10.504 3.603 -4.408 1.00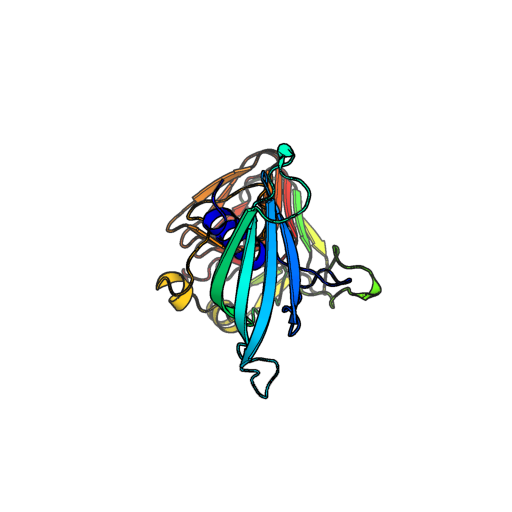 94.94 194 LYS A C 1
ATOM 1467 O O . LYS A 1 194 ? -9.816 3.830 -3.413 1.00 94.94 194 LYS A O 1
ATOM 1472 N N . PRO A 1 195 ? -10.833 4.597 -5.255 1.00 94.38 195 PRO A N 1
ATOM 1473 C CA . PRO A 1 195 ? -10.423 5.975 -5.011 1.00 94.38 195 PRO A CA 1
ATOM 1474 C C . PRO A 1 195 ? -10.978 6.546 -3.704 1.00 94.38 195 PRO A C 1
ATOM 1476 O O . PRO A 1 195 ? -12.123 6.284 -3.328 1.00 94.38 195 PRO A O 1
ATOM 1479 N N . GLY A 1 196 ? -10.174 7.384 -3.052 1.00 91.31 196 GLY A N 1
ATOM 1480 C CA . GLY A 1 196 ? -10.559 8.148 -1.864 1.00 91.31 196 GLY A CA 1
ATOM 1481 C C . GLY A 1 196 ? -10.676 7.352 -0.561 1.00 91.31 196 GLY A C 1
ATOM 1482 O O . GLY A 1 196 ? -10.986 7.953 0.467 1.00 91.31 196 GLY A O 1
ATOM 1483 N N . ASP A 1 197 ? -10.425 6.042 -0.568 1.00 89.56 197 ASP A N 1
ATOM 1484 C CA . ASP A 1 197 ? -10.360 5.259 0.663 1.00 89.56 197 ASP A CA 1
ATOM 1485 C C . ASP A 1 197 ? -9.008 5.472 1.350 1.00 89.56 197 ASP A C 1
ATOM 1487 O O . ASP A 1 197 ? -7.982 4.966 0.910 1.00 89.56 197 ASP A O 1
ATOM 1491 N N . THR A 1 198 ? -9.001 6.248 2.433 1.00 86.44 198 THR A N 1
ATOM 1492 C CA . THR A 1 198 ? -7.782 6.609 3.169 1.00 86.44 198 THR A CA 1
ATOM 1493 C C . THR A 1 198 ? -7.379 5.571 4.219 1.00 86.44 198 THR A C 1
ATOM 1495 O O . THR A 1 198 ? -6.497 5.854 5.029 1.00 86.44 198 THR A O 1
ATOM 1498 N N . SER A 1 199 ? -8.029 4.402 4.253 1.00 81.69 199 SER A N 1
ATOM 1499 C CA . SER A 1 199 ? -7.661 3.291 5.148 1.00 81.69 199 SER A CA 1
ATOM 1500 C C . SER A 1 199 ? -6.365 2.579 4.735 1.00 81.69 199 SER A C 1
ATOM 1502 O O . SER A 1 199 ? -5.855 1.763 5.494 1.00 81.69 199 SER A O 1
ATOM 1504 N N . TYR A 1 200 ? -5.790 2.944 3.578 1.00 86.06 200 TYR A N 1
ATOM 1505 C CA . TYR A 1 200 ? -4.675 2.245 2.924 1.00 86.06 200 TYR A CA 1
ATOM 1506 C C . TYR A 1 200 ? -5.014 0.775 2.610 1.00 86.06 200 TYR A C 1
ATOM 1508 O O . TYR A 1 200 ? -4.279 -0.118 3.036 1.00 86.06 200 TYR A O 1
ATOM 1516 N N . PRO A 1 201 ? -6.103 0.520 1.857 1.00 89.50 201 PRO A N 1
ATOM 1517 C CA . PRO A 1 201 ? -6.566 -0.836 1.586 1.00 89.50 201 PRO A CA 1
ATOM 1518 C C . PRO A 1 201 ? -5.564 -1.649 0.758 1.00 89.50 201 PRO A C 1
ATOM 1520 O O . PRO A 1 201 ? -4.756 -1.101 -0.004 1.00 89.50 201 PRO A O 1
ATOM 1523 N N . PHE A 1 202 ? -5.662 -2.971 0.866 1.00 90.50 202 PHE A N 1
ATOM 1524 C CA . PHE A 1 202 ? -5.051 -3.910 -0.065 1.00 90.50 202 PHE A CA 1
ATOM 1525 C C . PHE A 1 202 ? -6.028 -4.208 -1.213 1.00 90.50 202 PHE A C 1
ATOM 1527 O O . PHE A 1 202 ? -7.095 -4.785 -1.015 1.00 90.50 202 PHE A O 1
ATOM 1534 N N . MET A 1 203 ? -5.667 -3.789 -2.424 1.00 94.56 203 MET A N 1
ATOM 1535 C CA . MET A 1 203 ? -6.438 -3.968 -3.655 1.00 94.56 203 MET A CA 1
ATOM 1536 C C . MET A 1 203 ? -5.749 -5.001 -4.543 1.00 94.56 203 MET A C 1
ATOM 1538 O O . MET A 1 203 ? -4.551 -4.882 -4.812 1.00 94.56 203 MET A O 1
ATOM 1542 N N . TYR A 1 204 ? -6.502 -5.982 -5.033 1.00 94.12 204 TYR A N 1
ATOM 1543 C CA . TYR A 1 204 ? -5.981 -7.056 -5.876 1.00 94.12 204 TYR A CA 1
ATOM 1544 C C . TYR A 1 204 ? -6.832 -7.219 -7.130 1.00 94.12 204 TYR A C 1
ATOM 1546 O O . TYR A 1 204 ? -8.030 -7.459 -7.039 1.00 94.12 204 TYR A O 1
ATOM 1554 N N . ILE A 1 205 ? -6.216 -7.118 -8.302 1.00 94.06 205 ILE A N 1
ATOM 1555 C CA . ILE A 1 205 ? -6.886 -7.262 -9.592 1.00 94.06 205 ILE A CA 1
ATOM 1556 C C . ILE A 1 205 ? -6.214 -8.391 -10.359 1.00 94.06 205 ILE A C 1
ATOM 1558 O O . ILE A 1 205 ? -5.013 -8.346 -10.632 1.00 94.06 205 ILE A O 1
ATOM 1562 N N . ASP A 1 206 ? -7.012 -9.397 -10.706 1.00 91.94 206 ASP A N 1
ATOM 1563 C CA . ASP A 1 206 ? -6.567 -10.493 -11.552 1.00 91.94 206 ASP A CA 1
ATOM 1564 C C . ASP A 1 206 ? -6.741 -10.138 -13.037 1.00 91.94 206 ASP A C 1
ATOM 1566 O O . ASP A 1 206 ? -7.835 -9.779 -13.481 1.00 91.94 206 ASP A O 1
ATOM 1570 N N . GLY A 1 207 ? -5.657 -10.248 -13.798 1.00 91.75 207 GLY A N 1
ATOM 1571 C CA . GLY A 1 207 ? -5.551 -9.891 -15.205 1.00 91.75 207 GLY A CA 1
ATOM 1572 C C . GLY A 1 207 ? -5.122 -8.444 -15.437 1.00 91.75 207 GLY A C 1
ATOM 1573 O O . GLY A 1 207 ? -4.577 -7.778 -14.554 1.00 91.75 207 GLY A O 1
ATOM 1574 N N . ASP A 1 208 ? -5.358 -7.986 -16.663 1.00 94.12 208 ASP A N 1
ATOM 1575 C CA . ASP A 1 208 ? -5.045 -6.627 -17.095 1.00 94.12 208 ASP A CA 1
ATOM 1576 C C . ASP A 1 208 ? -6.085 -5.630 -16.572 1.00 94.12 208 ASP A C 1
ATOM 1578 O O . ASP A 1 208 ? -7.274 -5.943 -16.433 1.00 94.12 208 ASP A O 1
ATOM 1582 N N . HIS A 1 209 ? -5.660 -4.391 -16.338 1.00 94.94 209 HIS A N 1
ATOM 1583 C CA . HIS A 1 209 ? -6.537 -3.331 -15.864 1.00 94.94 209 HIS A CA 1
ATOM 1584 C C . HIS A 1 209 ? -6.276 -1.992 -16.548 1.00 94.94 209 HIS A C 1
ATOM 1586 O O . HIS A 1 209 ? -5.139 -1.596 -16.792 1.00 94.94 209 HIS A O 1
ATOM 1592 N N . THR A 1 210 ? -7.349 -1.239 -16.793 1.00 94.12 210 THR A N 1
ATOM 1593 C CA . THR A 1 210 ? -7.265 0.159 -17.223 1.00 94.12 210 THR A CA 1
ATOM 1594 C C . THR A 1 210 ? -7.884 1.060 -16.167 1.00 94.12 210 THR A C 1
ATOM 1596 O O . THR A 1 210 ? -9.079 0.968 -15.886 1.00 94.12 210 THR A O 1
ATOM 1599 N N . LEU A 1 211 ? -7.073 1.965 -15.625 1.00 92.50 211 LEU A N 1
ATOM 1600 C CA . LEU A 1 211 ? -7.508 3.033 -14.738 1.00 92.50 211 LEU A CA 1
ATOM 1601 C C . LEU A 1 211 ? -7.689 4.324 -15.543 1.00 92.50 211 LEU A C 1
ATOM 1603 O O . LEU A 1 211 ? -6.722 4.884 -16.059 1.00 92.50 211 LEU A O 1
ATOM 1607 N N . ASP A 1 212 ? -8.922 4.817 -15.623 1.00 92.69 212 ASP A N 1
ATOM 1608 C CA . ASP A 1 212 ? -9.217 6.169 -16.106 1.00 92.69 212 ASP A CA 1
ATOM 1609 C C . ASP A 1 212 ? -9.189 7.144 -14.922 1.00 92.69 212 ASP A C 1
ATOM 1611 O O . ASP A 1 212 ? -10.087 7.149 -14.076 1.00 92.69 212 ASP A O 1
ATOM 1615 N N . ALA A 1 213 ? -8.104 7.911 -14.812 1.00 89.81 213 ALA A N 1
ATOM 1616 C CA . ALA A 1 213 ? -7.836 8.803 -13.696 1.00 89.81 213 ALA A CA 1
ATOM 1617 C C . ALA A 1 213 ? -8.080 10.264 -14.089 1.00 89.81 213 ALA A C 1
ATOM 1619 O O . ALA A 1 213 ? -7.209 10.936 -14.645 1.00 89.81 213 ALA A O 1
ATOM 1620 N N . ASP A 1 214 ? -9.243 10.805 -13.730 1.00 91.31 214 ASP A N 1
ATOM 1621 C CA . ASP A 1 214 ? -9.500 12.245 -13.784 1.00 91.31 214 ASP A CA 1
ATOM 1622 C C . ASP A 1 214 ? -9.539 12.817 -12.369 1.00 91.31 214 ASP A C 1
ATOM 1624 O O . ASP A 1 214 ? -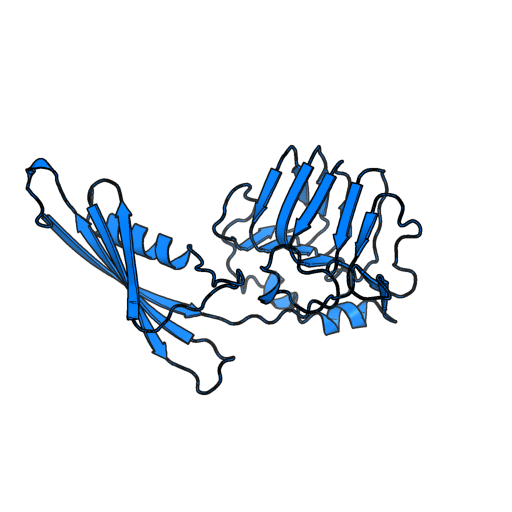10.450 12.529 -11.591 1.00 91.31 214 ASP A O 1
ATOM 1628 N N . ASN A 1 215 ? -8.500 13.577 -12.012 1.00 91.94 215 ASN A N 1
ATOM 1629 C CA . ASN A 1 215 ? -8.327 14.164 -10.686 1.00 91.94 215 ASN A CA 1
ATOM 1630 C C . ASN A 1 215 ? -8.567 13.134 -9.559 1.00 91.94 215 ASN A C 1
ATOM 1632 O O . ASN A 1 215 ? -9.400 13.327 -8.672 1.00 91.94 215 ASN A O 1
ATOM 1636 N N . THR A 1 216 ? -7.882 11.994 -9.661 1.00 93.81 216 THR A N 1
ATOM 1637 C CA . THR A 1 216 ? -8.118 10.800 -8.843 1.00 93.81 216 THR A CA 1
ATOM 1638 C C . THR A 1 216 ? -7.016 10.619 -7.801 1.00 93.81 216 THR A C 1
ATOM 1640 O O . THR A 1 216 ? -5.830 10.642 -8.128 1.00 93.81 216 THR A O 1
ATOM 1643 N N . TRP A 1 217 ? -7.420 10.397 -6.547 1.00 94.50 217 TRP A N 1
ATOM 1644 C CA . TRP A 1 217 ? -6.530 10.061 -5.433 1.00 94.50 217 TRP A CA 1
ATOM 1645 C C . TRP A 1 217 ? -6.795 8.648 -4.945 1.00 94.50 217 TRP A C 1
ATOM 1647 O O . TRP A 1 217 ? -7.943 8.293 -4.658 1.00 94.50 217 TRP A O 1
ATOM 1657 N N . VAL A 1 218 ? -5.731 7.866 -4.804 1.00 95.06 218 VAL A N 1
ATOM 1658 C CA . VAL A 1 218 ? -5.801 6.489 -4.315 1.00 95.06 218 VAL A CA 1
ATOM 1659 C C . VAL A 1 218 ? -4.753 6.270 -3.229 1.00 95.06 218 VAL A C 1
ATOM 1661 O O . VAL A 1 218 ? -3.673 6.861 -3.274 1.00 95.06 218 VAL A O 1
ATOM 1664 N N . TYR A 1 219 ? -5.085 5.435 -2.248 1.00 92.12 219 TYR A N 1
ATOM 1665 C CA . TYR A 1 219 ? -4.220 5.090 -1.125 1.00 92.12 219 TYR A CA 1
ATOM 1666 C C . TYR A 1 219 ? -4.114 3.572 -1.003 1.00 92.12 219 TYR A C 1
ATOM 1668 O O . TYR A 1 219 ? -5.046 2.856 -1.361 1.00 92.12 219 TYR A O 1
ATOM 1676 N N . GLY A 1 220 ? -3.007 3.095 -0.440 1.00 91.31 220 GLY A N 1
ATOM 1677 C CA . GLY A 1 220 ? -2.821 1.690 -0.096 1.00 91.31 220 GLY A CA 1
ATOM 1678 C C . GLY A 1 220 ? -1.938 0.923 -1.070 1.00 91.31 220 GLY A C 1
ATOM 1679 O O . GLY A 1 220 ? -1.083 1.492 -1.758 1.00 91.31 220 GLY A O 1
ATOM 1680 N N . THR A 1 221 ? -2.122 -0.392 -1.067 1.00 92.56 221 THR A N 1
ATOM 1681 C CA . THR A 1 221 ? -1.336 -1.329 -1.868 1.00 92.56 221 THR A CA 1
ATOM 1682 C C . THR A 1 221 ? -2.191 -1.858 -3.007 1.00 92.56 221 THR A C 1
ATOM 1684 O O . THR A 1 221 ? -3.254 -2.412 -2.752 1.00 92.56 221 THR A O 1
ATOM 1687 N N . LEU A 1 222 ? -1.730 -1.717 -4.247 1.00 94.56 222 LEU A N 1
ATOM 1688 C CA . LEU A 1 222 ? -2.355 -2.315 -5.426 1.00 94.56 222 LEU A CA 1
ATOM 1689 C C . LEU A 1 222 ? -1.499 -3.457 -5.959 1.00 94.56 222 LEU A C 1
ATOM 1691 O O . LEU A 1 222 ? -0.295 -3.290 -6.133 1.00 94.56 222 LEU A O 1
ATOM 1695 N N . VAL A 1 223 ? -2.141 -4.577 -6.269 1.00 93.62 223 VAL A N 1
ATOM 1696 C CA . VAL A 1 223 ? -1.582 -5.679 -7.052 1.00 93.62 223 VAL A CA 1
ATOM 1697 C C . VAL A 1 223 ? -2.421 -5.853 -8.311 1.00 93.62 223 VAL A C 1
ATOM 1699 O O . VAL A 1 223 ? -3.630 -6.037 -8.218 1.00 93.62 223 VAL A O 1
ATOM 1702 N N . VAL A 1 224 ? -1.779 -5.813 -9.475 1.00 93.50 224 VAL A N 1
ATOM 1703 C CA . VAL A 1 224 ? -2.367 -6.182 -10.772 1.00 93.50 224 VAL A CA 1
ATOM 1704 C C . VAL A 1 224 ? -1.548 -7.342 -11.326 1.00 93.50 224 VAL A C 1
ATOM 1706 O O . VAL A 1 224 ? -0.327 -7.223 -11.429 1.00 93.50 224 VAL A O 1
ATOM 1709 N N . THR A 1 225 ? -2.169 -8.484 -11.628 1.00 91.38 225 THR A N 1
ATOM 1710 C CA . THR A 1 225 ? -1.404 -9.668 -12.066 1.00 91.38 225 THR A CA 1
ATOM 1711 C C . THR A 1 225 ? -0.967 -9.599 -13.530 1.00 91.38 225 THR A C 1
ATOM 1713 O O . THR A 1 225 ? 0.057 -10.203 -13.859 1.00 91.38 225 THR A O 1
ATOM 1716 N N . GLY A 1 226 ? -1.695 -8.856 -14.371 1.00 91.31 226 GLY A N 1
ATOM 1717 C CA . GLY A 1 226 ? -1.357 -8.560 -15.766 1.00 91.31 226 GLY A CA 1
ATOM 1718 C C . GLY A 1 226 ? -0.773 -7.157 -15.958 1.00 91.31 226 GLY A C 1
ATOM 1719 O O . GLY A 1 226 ? 0.020 -6.693 -15.132 1.00 91.31 226 GLY A O 1
ATOM 1720 N N . ASP A 1 227 ? -1.177 -6.497 -17.040 1.00 91.56 227 ASP A N 1
ATOM 1721 C CA . ASP A 1 227 ? -0.770 -5.136 -17.405 1.00 91.56 227 ASP A CA 1
ATOM 1722 C C . ASP A 1 227 ? -1.651 -4.067 -16.740 1.00 91.56 227 ASP A C 1
ATOM 1724 O O . ASP A 1 227 ? -2.848 -4.260 -16.517 1.00 91.56 227 ASP A O 1
ATOM 1728 N N . LEU A 1 228 ? -1.079 -2.895 -16.454 1.00 91.50 228 LEU A N 1
ATOM 1729 C CA . LEU A 1 228 ? -1.813 -1.740 -15.933 1.00 91.50 228 LEU A CA 1
ATOM 1730 C C . LEU A 1 228 ? -1.682 -0.546 -16.877 1.00 91.50 228 LEU A C 1
ATOM 1732 O O . LEU A 1 228 ? -0.624 0.070 -16.971 1.00 91.50 228 LEU A O 1
ATOM 1736 N N . THR A 1 229 ? -2.783 -0.137 -17.498 1.00 90.62 229 THR A N 1
ATOM 1737 C CA . THR A 1 229 ? -2.846 1.105 -18.276 1.00 90.62 229 THR A CA 1
ATOM 1738 C C . THR A 1 229 ? -3.471 2.220 -17.449 1.00 90.62 229 THR A C 1
ATOM 1740 O O . THR A 1 229 ? -4.593 2.093 -16.963 1.00 90.62 229 THR A O 1
ATOM 1743 N N . ILE A 1 230 ? -2.779 3.349 -17.324 1.00 89.25 230 ILE A N 1
ATOM 1744 C CA . ILE A 1 230 ? -3.275 4.537 -16.624 1.00 89.25 230 ILE A CA 1
ATOM 1745 C C . ILE A 1 230 ? -3.549 5.620 -17.659 1.00 89.25 230 ILE A C 1
ATOM 1747 O O . ILE A 1 230 ? -2.651 6.027 -18.387 1.00 89.25 230 ILE A O 1
ATOM 1751 N N . THR A 1 231 ? -4.785 6.098 -17.721 1.00 89.19 231 THR A N 1
ATOM 1752 C CA . THR A 1 231 ? -5.253 7.110 -18.680 1.00 89.19 231 THR A CA 1
ATOM 1753 C C . THR A 1 231 ? -5.907 8.285 -17.952 1.00 89.19 231 THR A C 1
ATOM 1755 O O . THR A 1 231 ? -6.035 8.264 -16.729 1.00 89.19 231 THR A O 1
ATOM 1758 N N . GLY A 1 232 ? -6.292 9.330 -18.687 1.00 89.00 232 GLY A N 1
ATOM 1759 C CA . GLY A 1 232 ? -7.043 10.462 -18.143 1.00 89.00 232 GLY A CA 1
ATOM 1760 C C . GLY A 1 232 ? -6.186 11.679 -17.784 1.00 89.00 232 GLY A C 1
ATOM 1761 O O . GLY A 1 232 ? -5.090 11.888 -18.313 1.00 89.00 232 GLY A O 1
ATOM 1762 N N . GLY A 1 233 ? -6.738 12.535 -16.925 1.00 88.31 233 GLY A N 1
ATOM 1763 C CA . GLY A 1 233 ? -6.166 13.826 -16.551 1.00 88.31 233 GLY A CA 1
ATOM 1764 C C . GLY A 1 233 ? -5.067 13.732 -15.494 1.00 88.31 233 GLY A C 1
ATOM 1765 O O . GLY A 1 233 ? -3.916 14.064 -15.774 1.00 88.31 233 GLY A O 1
ATOM 1766 N N . ARG A 1 234 ? -5.418 13.326 -14.267 1.00 88.94 234 ARG A N 1
ATOM 1767 C CA . ARG A 1 234 ? -4.471 13.294 -13.144 1.00 88.94 234 ARG A CA 1
ATOM 1768 C C . ARG A 1 234 ? -4.695 12.113 -12.209 1.00 88.94 234 ARG A C 1
ATOM 1770 O O . ARG A 1 234 ? -5.794 11.958 -11.674 1.00 88.94 234 ARG A O 1
ATOM 1777 N N . LEU A 1 235 ? -3.613 11.394 -11.915 1.00 91.12 235 LEU A N 1
ATOM 1778 C CA . LEU A 1 235 ? -3.532 10.382 -10.864 1.00 91.12 235 LEU A CA 1
ATOM 1779 C C . LEU A 1 235 ? -2.545 10.796 -9.766 1.00 91.12 235 LEU A C 1
ATOM 1781 O O . LEU A 1 235 ? -1.405 11.173 -10.037 1.00 91.12 235 LEU A O 1
ATOM 1785 N N . GLN A 1 236 ? -2.964 10.646 -8.514 1.00 91.69 236 GLN A N 1
ATOM 1786 C CA . GLN A 1 236 ? -2.089 10.679 -7.350 1.00 91.69 236 GLN A CA 1
ATOM 1787 C C . GLN A 1 236 ? -2.268 9.389 -6.547 1.00 91.69 236 GLN A C 1
ATOM 1789 O O . GLN A 1 236 ? -3.354 9.119 -6.030 1.00 91.69 236 GLN A O 1
ATOM 1794 N N . TRP A 1 237 ? -1.195 8.618 -6.410 1.00 92.06 237 TRP A N 1
ATOM 1795 C CA . TRP A 1 237 ? -1.160 7.404 -5.601 1.00 92.06 237 TRP A CA 1
ATOM 1796 C C . TRP A 1 237 ? -0.344 7.618 -4.326 1.00 92.06 237 TRP A C 1
ATOM 1798 O O . TRP A 1 237 ? 0.739 8.197 -4.388 1.00 92.06 237 TRP A O 1
ATOM 1808 N N . TYR A 1 238 ? -0.831 7.111 -3.194 1.00 90.50 238 TYR A N 1
ATOM 1809 C CA . TYR A 1 238 ? -0.114 7.057 -1.919 1.00 90.50 238 TYR A CA 1
ATOM 1810 C C . TYR A 1 238 ? 0.024 5.607 -1.451 1.00 90.50 238 TYR A C 1
ATOM 1812 O O . TYR A 1 238 ? -0.937 5.018 -0.957 1.00 90.50 238 TYR A O 1
ATOM 1820 N N . GLY A 1 239 ? 1.217 5.027 -1.572 1.00 90.06 239 GLY A N 1
ATOM 1821 C CA . GLY A 1 239 ? 1.472 3.645 -1.157 1.00 90.06 239 GLY A CA 1
ATOM 1822 C C . GLY A 1 239 ? 2.237 2.826 -2.191 1.00 90.06 239 GLY A C 1
ATOM 1823 O O . GLY A 1 239 ? 3.120 3.344 -2.871 1.00 90.06 239 GLY A O 1
ATOM 1824 N N . VAL A 1 240 ? 1.941 1.530 -2.270 1.00 91.81 240 VAL A N 1
ATOM 1825 C CA . VAL A 1 240 ? 2.716 0.575 -3.076 1.00 91.81 240 VAL A CA 1
ATOM 1826 C C . VAL A 1 240 ? 1.895 0.098 -4.268 1.00 91.81 240 VAL A C 1
ATOM 1828 O O . VAL A 1 240 ? 0.726 -0.237 -4.121 1.00 91.81 240 VAL A O 1
ATOM 1831 N N . VAL A 1 241 ? 2.505 0.040 -5.449 1.00 93.81 241 VAL A N 1
ATOM 1832 C CA . VAL A 1 241 ? 1.878 -0.509 -6.659 1.00 93.81 241 VAL A CA 1
ATOM 1833 C C . VAL A 1 241 ? 2.744 -1.639 -7.194 1.00 93.81 241 VAL A C 1
ATOM 1835 O O . VAL A 1 241 ? 3.921 -1.429 -7.474 1.00 93.81 241 VAL A O 1
ATOM 1838 N N . LEU A 1 242 ? 2.168 -2.830 -7.314 1.00 93.12 242 LEU A N 1
ATOM 1839 C CA . LEU A 1 242 ? 2.800 -4.043 -7.817 1.00 93.12 242 LEU A CA 1
ATOM 1840 C C . LEU A 1 242 ? 2.068 -4.482 -9.086 1.00 93.12 242 LEU A C 1
ATOM 1842 O O . LEU A 1 242 ? 0.868 -4.741 -9.049 1.00 93.12 242 LEU A O 1
ATOM 1846 N N . VAL A 1 243 ? 2.781 -4.579 -10.200 1.00 92.19 243 VAL A N 1
ATOM 1847 C CA . VAL A 1 243 ? 2.219 -4.981 -11.493 1.00 92.19 243 VAL A CA 1
ATOM 1848 C C . VAL A 1 243 ? 3.015 -6.154 -12.050 1.00 92.19 243 VAL A C 1
ATOM 1850 O O . VAL A 1 243 ? 4.248 -6.156 -12.046 1.00 92.19 243 VAL A O 1
ATOM 1853 N N . GLY A 1 244 ? 2.308 -7.198 -12.469 1.00 90.25 244 GLY A N 1
ATOM 1854 C CA . GLY A 1 244 ? 2.923 -8.412 -12.987 1.00 90.25 244 GLY A CA 1
ATOM 1855 C C . GLY A 1 244 ? 3.569 -8.201 -14.352 1.00 90.25 244 GLY A C 1
ATOM 1856 O O . GLY A 1 244 ? 4.709 -8.631 -14.545 1.00 90.25 244 GLY A O 1
ATOM 1857 N N . GLY A 1 245 ? 2.850 -7.519 -15.246 1.00 89.75 245 GLY A N 1
ATOM 1858 C CA . GLY A 1 245 ? 3.258 -7.164 -16.604 1.00 89.75 245 GLY A CA 1
ATOM 1859 C C . GLY A 1 245 ? 3.867 -5.766 -16.707 1.00 89.75 245 GLY A C 1
ATOM 1860 O O . GLY A 1 245 ? 4.737 -5.400 -15.910 1.00 89.75 245 GLY A O 1
ATOM 1861 N N . VAL A 1 246 ? 3.457 -4.976 -17.697 1.00 87.81 246 VAL A N 1
ATOM 1862 C CA . VAL A 1 246 ? 3.905 -3.584 -17.899 1.00 87.81 246 VAL A CA 1
ATOM 1863 C C . VAL A 1 246 ? 2.958 -2.568 -17.255 1.00 87.81 246 VAL A C 1
ATOM 1865 O O . VAL A 1 246 ? 1.767 -2.820 -17.070 1.00 87.81 246 VAL A O 1
ATOM 1868 N N . ILE A 1 247 ? 3.485 -1.379 -16.944 1.00 86.94 247 ILE A N 1
ATOM 1869 C CA . ILE A 1 247 ? 2.663 -0.205 -16.631 1.00 86.94 247 ILE A CA 1
ATOM 1870 C C . ILE A 1 247 ? 2.749 0.789 -17.784 1.00 86.94 247 ILE A C 1
ATOM 1872 O O . ILE A 1 247 ? 3.812 1.359 -18.038 1.00 86.94 247 ILE A O 1
ATOM 1876 N N . ASP A 1 248 ? 1.605 1.053 -18.407 1.00 85.19 248 ASP A N 1
ATOM 1877 C CA . ASP A 1 248 ? 1.452 2.064 -19.444 1.00 85.19 248 ASP A CA 1
ATOM 1878 C C . ASP A 1 248 ? 1.000 3.392 -18.842 1.00 85.19 248 ASP A C 1
ATOM 1880 O O . ASP A 1 248 ? -0.154 3.602 -18.451 1.00 85.19 248 ASP A O 1
ATOM 1884 N N . PHE A 1 249 ? 1.942 4.322 -18.801 1.00 80.75 249 PHE A N 1
ATOM 1885 C CA . PHE A 1 249 ? 1.779 5.658 -18.254 1.00 80.75 249 PHE A CA 1
ATOM 1886 C C . PHE A 1 249 ? 1.230 6.650 -19.295 1.00 80.75 249 PHE A C 1
ATOM 1888 O O . PHE A 1 249 ? 1.974 7.458 -19.855 1.00 80.75 249 PHE A O 1
ATOM 1895 N N . ASN A 1 250 ? -0.081 6.586 -19.549 1.00 80.69 250 ASN A N 1
ATOM 1896 C CA . ASN A 1 250 ? -0.791 7.370 -20.573 1.00 80.69 250 ASN A CA 1
ATOM 1897 C C . ASN A 1 250 ? -1.660 8.513 -20.005 1.00 80.69 250 ASN A C 1
ATOM 1899 O O . ASN A 1 250 ? -2.472 9.095 -20.729 1.00 80.69 250 ASN A O 1
ATOM 1903 N N . SER A 1 251 ? -1.519 8.845 -18.720 1.00 81.69 251 SER A N 1
ATOM 1904 C CA . SER A 1 251 ? -2.194 10.000 -18.112 1.00 81.69 251 SER A CA 1
ATOM 1905 C C . SER A 1 251 ? -1.390 11.292 -18.291 1.00 81.69 251 SER A C 1
ATOM 1907 O O . SER A 1 251 ? -0.172 11.258 -18.477 1.00 81.69 251 SER A O 1
ATOM 1909 N N . ALA A 1 252 ? -2.063 12.446 -18.239 1.00 82.25 252 ALA A N 1
ATOM 1910 C CA . ALA A 1 252 ? -1.394 13.735 -18.433 1.00 82.25 252 ALA A CA 1
ATOM 1911 C C . ALA A 1 252 ? -0.490 14.146 -17.245 1.00 82.25 252 ALA A C 1
ATOM 1913 O O . ALA A 1 252 ? 0.567 14.739 -17.478 1.00 82.25 252 ALA A O 1
ATOM 1914 N N . ASP A 1 253 ? -0.887 13.829 -16.005 1.00 83.88 253 ASP A N 1
ATOM 1915 C CA . ASP A 1 253 ? -0.108 14.011 -14.763 1.00 83.88 253 ASP A CA 1
ATOM 1916 C C . ASP A 1 253 ? -0.284 12.787 -13.850 1.00 83.88 253 ASP A C 1
ATOM 1918 O O . ASP A 1 253 ? -1.397 12.424 -13.470 1.00 83.88 253 ASP A O 1
ATOM 1922 N N . GLN A 1 254 ? 0.817 12.158 -13.461 1.00 84.25 254 GLN A N 1
ATOM 1923 C CA . GLN A 1 254 ? 0.808 10.946 -12.641 1.00 84.25 254 GLN A CA 1
ATOM 1924 C C . GLN A 1 254 ? 1.928 10.969 -11.620 1.00 84.25 254 GLN A C 1
ATOM 1926 O O . GLN A 1 254 ? 3.105 11.154 -11.948 1.00 84.25 254 GLN A O 1
ATOM 1931 N N . ARG A 1 255 ? 1.544 10.735 -10.367 1.00 87.19 255 ARG A N 1
ATOM 1932 C CA . ARG A 1 255 ? 2.444 10.815 -9.222 1.00 87.19 255 ARG A CA 1
ATOM 1933 C C . ARG A 1 255 ? 2.232 9.634 -8.302 1.00 87.19 255 ARG A C 1
ATOM 1935 O O . ARG A 1 255 ? 1.100 9.309 -7.947 1.00 87.19 255 ARG A O 1
ATOM 1942 N N . PHE A 1 256 ? 3.342 9.032 -7.904 1.00 87.75 256 PHE A N 1
ATOM 1943 C CA . PHE A 1 256 ? 3.376 7.913 -6.978 1.00 87.75 256 PHE A CA 1
ATOM 1944 C C . PHE A 1 256 ? 4.194 8.325 -5.761 1.00 87.75 256 PHE A C 1
ATOM 1946 O O . PHE A 1 256 ? 5.422 8.315 -5.787 1.00 87.75 256 PHE A O 1
ATOM 1953 N N . ASP A 1 257 ? 3.493 8.684 -4.691 1.00 87.25 257 ASP A N 1
ATOM 1954 C CA . ASP A 1 257 ? 4.083 8.920 -3.380 1.00 87.25 257 ASP A CA 1
ATOM 1955 C C . ASP A 1 257 ? 4.182 7.572 -2.654 1.00 87.25 257 ASP A C 1
ATOM 1957 O O . ASP A 1 257 ? 3.300 7.162 -1.894 1.00 87.25 257 ASP A O 1
ATOM 1961 N N . GLY A 1 258 ? 5.259 6.846 -2.955 1.00 87.81 258 GLY A N 1
ATOM 1962 C CA . GLY A 1 258 ? 5.540 5.524 -2.410 1.00 87.81 258 GLY A CA 1
ATOM 1963 C C . GLY A 1 258 ? 6.494 4.733 -3.299 1.00 87.81 258 GLY A C 1
ATOM 1964 O O . GLY A 1 258 ? 7.555 5.242 -3.657 1.00 87.81 258 GLY A O 1
ATOM 1965 N N . ALA A 1 259 ? 6.149 3.486 -3.621 1.00 90.31 259 ALA A N 1
ATOM 1966 C CA . ALA A 1 259 ? 7.000 2.614 -4.431 1.00 90.31 259 ALA A CA 1
ATOM 1967 C C . ALA A 1 259 ? 6.195 1.867 -5.496 1.00 90.31 259 ALA A C 1
ATOM 1969 O O . ALA A 1 259 ? 5.099 1.375 -5.230 1.00 90.31 259 ALA A O 1
ATOM 1970 N N . VAL A 1 260 ? 6.764 1.752 -6.692 1.00 91.88 260 VAL A N 1
ATOM 1971 C CA . VAL A 1 260 ? 6.150 1.067 -7.830 1.00 91.88 260 VAL A CA 1
ATOM 1972 C C . VAL A 1 260 ? 7.068 -0.045 -8.312 1.00 91.88 260 VAL A C 1
ATOM 1974 O O . VAL A 1 260 ? 8.269 0.163 -8.491 1.00 91.88 260 VAL A O 1
ATOM 1977 N N . PHE A 1 261 ? 6.491 -1.217 -8.543 1.00 91.75 261 PHE A N 1
ATOM 1978 C CA . PHE A 1 261 ? 7.174 -2.403 -9.028 1.00 91.75 261 PHE A CA 1
ATOM 1979 C C . PHE A 1 261 ? 6.422 -2.989 -10.222 1.00 91.75 261 PHE A C 1
ATOM 1981 O O . PHE A 1 261 ? 5.206 -3.139 -10.153 1.00 91.75 261 PHE A O 1
ATOM 1988 N N . THR A 1 262 ? 7.127 -3.338 -11.298 1.00 90.81 262 THR A N 1
ATOM 1989 C CA . THR A 1 262 ? 6.513 -3.879 -12.522 1.00 90.81 262 THR A CA 1
ATOM 1990 C C . THR A 1 262 ? 7.367 -4.962 -13.184 1.00 90.81 262 THR A C 1
ATOM 1992 O O . THR A 1 262 ? 8.582 -5.037 -12.960 1.00 90.81 262 THR A O 1
ATOM 1995 N N . GLY A 1 263 ? 6.741 -5.794 -14.016 1.00 84.88 263 GLY A N 1
ATOM 1996 C CA . GLY A 1 263 ? 7.405 -6.812 -14.832 1.00 84.88 263 GLY A CA 1
ATOM 1997 C C . GLY A 1 263 ? 7.872 -8.018 -14.040 1.00 84.88 263 GLY A C 1
ATOM 1998 O O . GLY A 1 263 ? 8.786 -8.720 -14.467 1.00 84.88 263 GLY A O 1
ATOM 1999 N N . LEU A 1 264 ? 7.318 -8.207 -12.844 1.00 74.31 264 LEU A N 1
ATOM 2000 C CA . LEU A 1 264 ? 7.821 -9.196 -11.907 1.00 74.31 264 LEU A CA 1
ATOM 2001 C C . LEU A 1 264 ? 7.298 -10.615 -12.198 1.00 74.31 264 LEU A C 1
ATOM 2003 O O . LEU A 1 264 ? 7.989 -11.569 -11.860 1.00 74.31 264 LEU A O 1
ATOM 2007 N N . ASN A 1 265 ? 6.139 -10.761 -12.858 1.00 68.19 265 ASN A N 1
ATOM 2008 C CA . ASN A 1 265 ? 5.559 -12.069 -13.208 1.00 68.19 265 ASN A CA 1
ATOM 2009 C C . ASN A 1 265 ? 5.945 -12.562 -14.602 1.00 68.19 265 ASN A C 1
ATOM 2011 O O . ASN A 1 265 ? 6.056 -13.764 -14.803 1.00 68.19 265 ASN A O 1
ATOM 2015 N N . GLU A 1 266 ? 6.217 -11.667 -15.556 1.00 59.44 266 GLU A N 1
ATOM 2016 C CA . GLU A 1 266 ? 6.714 -12.034 -16.900 1.00 59.44 266 GLU A CA 1
ATOM 2017 C C . GLU A 1 266 ? 8.100 -12.709 -16.884 1.00 59.44 266 GLU A C 1
ATOM 2019 O O . GLU A 1 266 ? 8.639 -13.091 -17.925 1.00 59.44 266 GLU A O 1
ATOM 2024 N N . ARG A 1 267 ? 8.709 -12.802 -15.701 1.00 55.19 267 ARG A N 1
ATOM 2025 C CA . ARG A 1 267 ? 10.047 -13.336 -15.452 1.00 55.19 267 ARG A CA 1
ATOM 2026 C C . ARG A 1 267 ? 10.043 -14.582 -14.559 1.00 55.19 267 ARG A C 1
ATOM 2028 O O . ARG A 1 267 ? 11.122 -15.095 -14.276 1.00 55.19 267 ARG A O 1
ATOM 2035 N N . LEU A 1 268 ? 8.867 -15.049 -14.120 1.00 54.69 268 LEU A N 1
ATOM 2036 C CA . LEU A 1 268 ? 8.687 -16.299 -13.368 1.00 54.69 268 LEU A CA 1
ATOM 2037 C C . LEU A 1 268 ? 8.449 -17.500 -14.291 1.00 54.69 268 LEU A C 1
ATOM 2039 O O . LEU A 1 268 ? 7.828 -17.327 -15.363 1.00 54.69 268 LEU A O 1
#

Radius of gyration: 21.7 Å; chains: 1; bounding box: 58×35×57 Å

Secondary structure (DSSP, 8-state):
--HHHHHHHHHHHHHHPPPB-TTSPBPPPPTTEEEEEEETTEEEEEEEEEEE--SSSSSPEEEEEEEEEEE--GGG-SS-SEEEEEEEEEEEPPP----SEEEEESS-----S--EEEEE-S--SS-TTTPPPP-EEEEEETT-S-S--TTEEEESSSSSEEEES-HHHHHHHH---HHHHHTT-S--SBSS--TT-TT--EEEE-S-EEEE-SSEEEEEEEEESS-EEEESSEEEEEEEEEESS-EEE-SSEEEEEEEEEESSSTT-

pLDDT: mean 85.28, std 9.55, range [50.97, 97.94]